Protein AF-A0A7C5M7E8-F1 (afdb_monomer_lite)

Structure (mmCIF, N/CA/C/O backbone):
data_AF-A0A7C5M7E8-F1
#
_entry.id   AF-A0A7C5M7E8-F1
#
loop_
_atom_site.group_PDB
_atom_site.id
_atom_site.type_symbol
_atom_site.label_atom_id
_atom_site.label_alt_id
_atom_site.label_comp_id
_atom_site.label_asym_id
_atom_site.label_entity_id
_atom_site.label_seq_id
_atom_site.pdbx_PDB_ins_code
_atom_site.Cartn_x
_atom_site.Cartn_y
_atom_site.Cartn_z
_atom_site.occupancy
_atom_site.B_iso_or_equiv
_atom_site.auth_seq_id
_atom_site.auth_comp_id
_atom_site.auth_asym_id
_atom_site.auth_atom_id
_atom_site.pdbx_PDB_model_num
ATOM 1 N N . MET A 1 1 ? -2.470 9.110 -25.856 1.00 52.69 1 MET A N 1
ATOM 2 C CA . MET A 1 1 ? -1.099 9.412 -25.388 1.00 52.69 1 MET A CA 1
ATOM 3 C C . MET A 1 1 ? -0.136 8.694 -26.314 1.00 52.69 1 MET A C 1
ATOM 5 O O . MET A 1 1 ? -0.591 7.865 -27.086 1.00 52.69 1 MET A O 1
ATOM 9 N N . SER A 1 2 ? 1.138 9.084 -26.365 1.00 61.03 2 SER A N 1
ATOM 10 C CA . SER A 1 2 ? 2.103 8.388 -27.229 1.00 61.03 2 SER A CA 1
ATOM 11 C C . SER A 1 2 ? 2.436 7.026 -26.620 1.00 61.03 2 SER A C 1
ATOM 13 O O . SER A 1 2 ? 2.658 6.974 -25.412 1.00 61.03 2 SER A O 1
ATOM 15 N N . PHE A 1 3 ? 2.549 5.983 -27.449 1.00 67.38 3 PHE A N 1
ATOM 16 C CA . PHE A 1 3 ? 3.048 4.642 -27.092 1.00 67.38 3 PHE A CA 1
ATOM 17 C C . PHE A 1 3 ? 4.309 4.703 -26.204 1.00 67.38 3 PHE A C 1
ATOM 19 O O . PHE A 1 3 ? 4.476 3.938 -25.263 1.00 67.38 3 PHE A O 1
ATOM 26 N N . ARG A 1 4 ? 5.147 5.725 -26.424 1.00 87.06 4 ARG A N 1
ATOM 27 C CA . ARG A 1 4 ? 6.358 5.988 -25.640 1.00 87.06 4 ARG A CA 1
ATOM 28 C C . ARG A 1 4 ? 6.096 6.324 -24.165 1.00 87.06 4 ARG A C 1
ATOM 30 O O . ARG A 1 4 ? 6.926 6.007 -23.328 1.00 87.06 4 ARG A O 1
ATOM 37 N N . TYR A 1 5 ? 4.999 7.001 -23.823 1.00 90.44 5 TYR A N 1
ATOM 38 C CA . TYR A 1 5 ? 4.690 7.340 -22.424 1.00 90.44 5 TYR A CA 1
ATOM 39 C C . TYR A 1 5 ? 4.237 6.110 -21.632 1.00 90.44 5 TYR A C 1
ATOM 41 O O . TYR A 1 5 ? 4.689 5.915 -20.509 1.00 90.44 5 TYR A O 1
ATOM 49 N N . GLU A 1 6 ? 3.359 5.294 -22.214 1.00 90.50 6 GLU A N 1
ATOM 50 C CA . GLU A 1 6 ? 2.853 4.066 -21.588 1.00 90.50 6 GLU A CA 1
ATOM 51 C C . GLU A 1 6 ? 3.987 3.060 -21.367 1.00 90.50 6 GLU A C 1
ATOM 53 O O . GLU A 1 6 ? 4.104 2.498 -20.280 1.00 90.50 6 GLU A O 1
ATOM 58 N N . GLU A 1 7 ? 4.892 2.933 -22.339 1.00 91.81 7 GLU A N 1
ATOM 59 C CA . GLU A 1 7 ? 6.109 2.132 -22.206 1.00 91.81 7 GLU A CA 1
ATOM 60 C C . GLU A 1 7 ? 7.014 2.631 -21.066 1.00 91.81 7 GLU A C 1
ATOM 62 O O . GLU A 1 7 ? 7.458 1.836 -20.237 1.00 91.81 7 GLU A O 1
ATOM 67 N N . LEU A 1 8 ? 7.272 3.943 -20.982 1.00 94.81 8 LEU A N 1
ATOM 68 C CA . LEU A 1 8 ? 8.068 4.530 -19.895 1.00 94.81 8 LEU A CA 1
ATOM 69 C C . LEU A 1 8 ? 7.414 4.303 -18.527 1.00 94.81 8 LEU A C 1
ATOM 71 O O . LEU A 1 8 ? 8.103 3.972 -17.565 1.00 94.81 8 LEU A O 1
ATOM 75 N N . LEU A 1 9 ? 6.090 4.456 -18.448 1.00 94.00 9 LEU A N 1
ATOM 76 C CA . LEU A 1 9 ? 5.327 4.238 -17.224 1.00 94.00 9 LEU A CA 1
ATOM 77 C C . LEU A 1 9 ? 5.408 2.783 -16.769 1.00 94.00 9 LEU A C 1
ATOM 79 O O . LEU A 1 9 ? 5.761 2.535 -15.620 1.00 94.00 9 LEU A O 1
ATOM 83 N N . GLY A 1 10 ? 5.135 1.833 -17.666 1.00 93.88 10 GLY A N 1
ATOM 84 C CA . GLY A 1 10 ? 5.219 0.409 -17.358 1.00 93.88 10 GLY A CA 1
ATOM 85 C C . GLY A 1 10 ? 6.619 0.009 -16.896 1.00 93.88 10 GLY A C 1
ATOM 86 O O . GLY A 1 10 ? 6.760 -0.626 -15.850 1.00 93.88 10 GLY A O 1
ATOM 87 N N . ASN A 1 11 ? 7.659 0.422 -17.629 1.00 95.81 11 ASN A N 1
ATOM 88 C CA . ASN A 1 11 ? 9.040 0.097 -17.271 1.00 95.81 11 ASN A CA 1
ATOM 89 C C . ASN A 1 11 ? 9.470 0.725 -15.940 1.00 95.81 11 ASN A C 1
ATOM 91 O O . ASN A 1 11 ? 10.140 0.057 -15.164 1.00 95.81 11 ASN A O 1
ATOM 95 N N . ALA A 1 12 ? 9.078 1.966 -15.636 1.00 96.56 12 ALA A N 1
ATOM 96 C CA . ALA A 1 12 ? 9.417 2.575 -14.351 1.00 96.56 12 ALA A CA 1
ATOM 97 C C . ALA A 1 12 ? 8.664 1.914 -13.186 1.00 96.56 12 ALA A C 1
ATOM 99 O O . ALA A 1 12 ? 9.290 1.545 -12.198 1.00 96.56 12 ALA A O 1
ATOM 100 N N . VAL A 1 13 ? 7.343 1.723 -13.308 1.00 95.38 13 VAL A N 1
ATOM 101 C CA . VAL A 1 13 ? 6.500 1.158 -12.239 1.00 95.38 13 VAL A CA 1
ATOM 102 C C . VAL A 1 13 ? 6.916 -0.278 -11.932 1.00 95.38 13 VAL A C 1
ATOM 104 O O . VAL A 1 13 ? 7.338 -0.569 -10.815 1.00 95.38 13 VAL A O 1
ATOM 107 N N . LEU A 1 14 ? 6.837 -1.173 -12.923 1.00 95.69 14 LEU A N 1
ATOM 108 C CA . LEU A 1 14 ? 7.138 -2.589 -12.697 1.00 95.69 14 LEU A CA 1
ATOM 109 C C . LEU A 1 14 ? 8.627 -2.848 -12.550 1.00 95.69 14 LEU A C 1
ATOM 111 O O . LEU A 1 14 ? 9.026 -3.836 -11.935 1.00 95.69 14 LEU A O 1
ATOM 115 N N . GLY A 1 15 ? 9.451 -1.978 -13.128 1.00 97.06 15 GLY A N 1
ATOM 116 C CA . GLY A 1 15 ? 10.882 -2.114 -13.018 1.00 97.06 15 GLY A CA 1
ATOM 117 C C . GLY A 1 15 ? 11.401 -1.751 -11.632 1.00 97.06 15 GLY A C 1
ATOM 118 O O . GLY A 1 15 ? 12.252 -2.468 -11.103 1.00 97.06 15 GLY A O 1
ATOM 119 N N . MET A 1 16 ? 10.848 -0.696 -11.023 1.00 97.56 16 MET A N 1
ATOM 120 C CA . MET A 1 16 ? 11.095 -0.378 -9.619 1.00 97.56 16 MET A CA 1
ATOM 121 C C . MET A 1 16 ? 10.490 -1.435 -8.699 1.00 97.56 16 MET A C 1
ATOM 123 O O . MET A 1 16 ? 11.197 -1.918 -7.826 1.00 97.56 16 MET A O 1
ATOM 127 N N . ASP A 1 17 ? 9.246 -1.861 -8.925 1.00 96.56 17 ASP A N 1
ATOM 128 C CA . ASP A 1 17 ? 8.636 -2.957 -8.159 1.00 96.56 17 ASP A CA 1
ATOM 129 C C . ASP A 1 17 ? 9.521 -4.216 -8.162 1.00 96.56 17 ASP A C 1
ATOM 131 O O . ASP A 1 17 ? 9.926 -4.692 -7.103 1.00 96.56 17 ASP A O 1
ATOM 135 N N . THR A 1 18 ? 9.959 -4.662 -9.344 1.00 97.00 18 THR A N 1
ATOM 136 C CA . THR A 1 18 ? 10.854 -5.821 -9.496 1.00 97.00 18 THR A CA 1
ATOM 137 C C . THR A 1 18 ? 12.207 -5.617 -8.808 1.00 97.00 18 THR A C 1
ATOM 139 O O . THR A 1 18 ? 12.711 -6.547 -8.179 1.00 97.00 18 THR A O 1
ATOM 142 N N . LEU A 1 19 ? 12.799 -4.415 -8.880 1.00 97.75 19 LEU A N 1
ATOM 143 C CA . LEU A 1 19 ? 14.065 -4.116 -8.195 1.00 97.75 19 LEU A CA 1
ATOM 144 C C . LEU A 1 19 ? 13.962 -4.357 -6.684 1.00 97.75 19 LEU A C 1
AT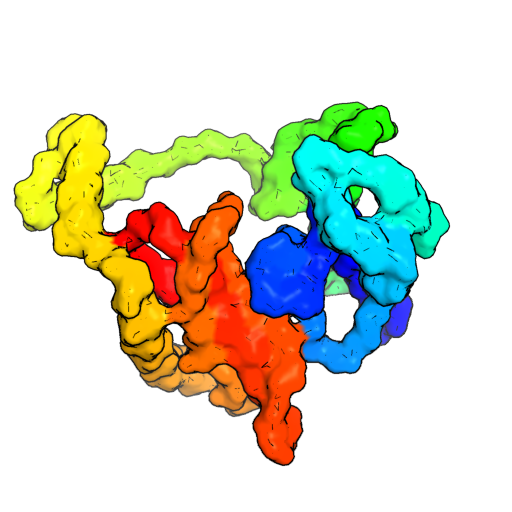OM 146 O O . LEU A 1 19 ? 14.896 -4.868 -6.066 1.00 97.75 19 LEU A O 1
ATOM 150 N N . TRP A 1 20 ? 12.814 -4.019 -6.102 1.00 96.75 20 TRP A N 1
ATOM 151 C CA . TRP A 1 20 ? 12.515 -4.212 -4.687 1.00 96.75 20 TRP A CA 1
ATOM 152 C C . TRP A 1 20 ? 11.987 -5.614 -4.346 1.00 96.75 20 TRP A C 1
ATOM 154 O O . TRP A 1 20 ? 11.688 -5.879 -3.184 1.00 96.75 20 TRP A O 1
ATOM 164 N N . GLY A 1 21 ? 11.941 -6.528 -5.319 1.00 94.25 21 GLY A N 1
ATOM 165 C CA . GLY A 1 21 ? 11.506 -7.915 -5.135 1.00 94.25 21 GLY A CA 1
ATOM 166 C C . GLY A 1 21 ? 10.021 -8.155 -5.403 1.00 94.25 21 GLY A C 1
ATOM 167 O O . GLY A 1 21 ? 9.540 -9.259 -5.161 1.00 94.25 21 GLY A O 1
ATOM 168 N N . GLY A 1 22 ? 9.302 -7.149 -5.901 1.00 93.81 22 GLY A N 1
ATOM 169 C CA . GLY A 1 22 ? 7.891 -7.245 -6.244 1.00 93.81 22 GLY A CA 1
ATOM 170 C C . GLY A 1 22 ? 7.619 -8.124 -7.468 1.00 93.81 22 GLY A C 1
ATOM 171 O O . GLY A 1 22 ? 8.384 -8.172 -8.434 1.00 93.81 22 GLY A O 1
ATOM 172 N N . ASP A 1 23 ? 6.505 -8.841 -7.409 1.00 92.81 23 ASP A N 1
ATOM 173 C CA . ASP A 1 23 ? 5.946 -9.716 -8.425 1.00 92.81 23 ASP A CA 1
ATOM 174 C C . ASP A 1 23 ? 4.456 -9.395 -8.580 1.00 92.81 23 ASP A C 1
ATOM 176 O O . ASP A 1 23 ? 3.590 -9.942 -7.887 1.00 92.81 23 ASP A O 1
ATOM 180 N N . VAL A 1 24 ? 4.146 -8.528 -9.549 1.00 89.12 24 VAL A N 1
ATOM 181 C CA . VAL A 1 24 ? 2.761 -8.126 -9.820 1.00 89.12 24 VAL A CA 1
ATOM 182 C C . VAL A 1 24 ? 1.845 -9.258 -10.306 1.00 89.12 24 VAL A C 1
ATOM 184 O O . VAL A 1 24 ? 0.631 -9.069 -10.452 1.00 89.12 24 VAL A O 1
ATOM 187 N N . MET A 1 25 ? 2.387 -10.442 -10.569 1.00 88.00 25 MET A N 1
ATOM 188 C CA . MET A 1 25 ? 1.624 -11.614 -10.973 1.00 88.00 25 MET A CA 1
ATOM 189 C C . MET A 1 25 ? 1.528 -12.668 -9.866 1.00 88.00 25 MET A C 1
ATOM 191 O O . MET A 1 25 ? 0.840 -13.672 -10.073 1.00 88.00 25 MET A O 1
ATOM 195 N N . ASN A 1 26 ? 2.146 -12.438 -8.703 1.00 88.25 26 ASN A N 1
ATOM 196 C CA . ASN A 1 26 ? 2.065 -13.327 -7.553 1.00 88.25 26 ASN A CA 1
ATOM 197 C C . ASN A 1 26 ? 0.640 -13.318 -6.975 1.00 88.25 26 ASN A C 1
ATOM 199 O O . ASN A 1 26 ? 0.113 -12.253 -6.663 1.00 88.25 26 ASN A O 1
ATOM 203 N N . PRO A 1 27 ? -0.026 -14.471 -6.816 1.00 84.31 27 PRO A N 1
ATOM 204 C CA . PRO A 1 27 ? -1.385 -14.503 -6.278 1.00 84.31 27 PRO A CA 1
ATOM 205 C C . PRO A 1 27 ? -1.492 -14.065 -4.806 1.00 84.31 27 PRO A C 1
ATOM 207 O O . PRO A 1 27 ? -2.608 -13.859 -4.340 1.00 84.31 27 PRO A O 1
ATOM 210 N N . SER A 1 28 ? -0.370 -13.939 -4.092 1.00 85.44 28 SER A N 1
ATOM 211 C CA . SER A 1 28 ? -0.296 -13.565 -2.679 1.00 85.44 28 SER A CA 1
ATOM 212 C C . SER A 1 28 ? 0.367 -12.201 -2.470 1.00 85.44 28 SER A C 1
ATOM 214 O O . SER A 1 28 ? 1.255 -11.789 -3.224 1.00 85.44 28 SER A O 1
ATOM 216 N N . GLY A 1 29 ? 0.004 -11.563 -1.354 1.00 81.19 29 GLY A N 1
ATOM 217 C CA . GLY A 1 29 ? 0.546 -10.291 -0.877 1.00 81.19 29 GLY A CA 1
ATOM 218 C C . GLY A 1 29 ? 2.039 -10.345 -0.583 1.00 81.19 29 GLY A C 1
ATOM 219 O O . GLY A 1 29 ? 2.724 -9.331 -0.600 1.00 81.19 29 GLY A O 1
ATOM 220 N N . THR A 1 30 ? 2.575 -11.548 -0.375 1.00 83.25 30 THR A N 1
ATOM 221 C CA . THR A 1 30 ? 4.013 -11.792 -0.186 1.00 83.25 30 THR A CA 1
ATOM 222 C C . THR A 1 30 ? 4.884 -11.341 -1.357 1.00 83.25 30 THR A C 1
ATOM 224 O O . THR A 1 30 ? 6.063 -11.072 -1.145 1.00 83.25 30 THR A O 1
ATOM 227 N N . GLY A 1 31 ? 4.321 -11.254 -2.565 1.00 82.25 31 GLY A N 1
ATOM 228 C CA . GLY A 1 31 ? 5.000 -10.720 -3.742 1.00 82.25 31 GLY A CA 1
ATOM 229 C C . GLY A 1 31 ? 4.665 -9.262 -4.048 1.00 82.25 31 GLY A C 1
ATOM 230 O O . GLY A 1 31 ? 5.138 -8.755 -5.053 1.00 82.25 31 GLY A O 1
ATOM 231 N N . ARG A 1 32 ? 3.838 -8.574 -3.254 1.00 80.94 32 ARG A N 1
ATOM 232 C CA . ARG A 1 32 ? 3.418 -7.190 -3.531 1.00 80.94 32 ARG A CA 1
ATOM 233 C C . ARG A 1 32 ? 4.312 -6.221 -2.770 1.00 80.94 32 ARG A C 1
ATOM 235 O O . ARG A 1 32 ? 4.477 -6.369 -1.561 1.00 80.94 32 ARG A O 1
ATOM 242 N N . PHE A 1 33 ? 4.899 -5.247 -3.470 1.00 81.25 33 PHE A N 1
ATOM 243 C CA . PHE A 1 33 ? 5.818 -4.295 -2.841 1.00 81.25 33 PHE A CA 1
ATOM 244 C C . PHE A 1 33 ? 5.512 -2.836 -3.195 1.00 81.25 33 PHE A C 1
ATOM 246 O O . PHE A 1 33 ? 5.181 -2.052 -2.311 1.00 81.25 33 PHE A O 1
ATOM 253 N N . ILE A 1 34 ? 5.603 -2.463 -4.474 1.00 87.38 34 ILE A N 1
ATOM 254 C CA . ILE A 1 34 ? 5.321 -1.107 -4.977 1.00 87.38 34 ILE A CA 1
ATOM 255 C C . ILE A 1 34 ? 4.071 -1.093 -5.855 1.00 87.38 34 ILE A C 1
ATOM 257 O O . ILE A 1 34 ? 3.294 -0.141 -5.797 1.00 87.38 34 ILE A O 1
ATOM 261 N N . ALA A 1 35 ? 3.889 -2.110 -6.696 1.00 87.94 35 ALA A N 1
ATOM 262 C CA . ALA A 1 35 ? 2.755 -2.206 -7.603 1.00 87.94 35 ALA A CA 1
ATOM 263 C C . ALA A 1 35 ? 1.803 -3.327 -7.173 1.00 87.94 35 ALA A C 1
ATOM 265 O O . ALA A 1 35 ? 2.175 -4.497 -7.092 1.00 87.94 35 ALA A O 1
ATOM 266 N N . ASP A 1 36 ? 0.536 -2.973 -6.960 1.00 78.50 36 ASP A N 1
ATOM 267 C CA . ASP A 1 36 ? -0.456 -3.936 -6.479 1.00 78.50 36 ASP A CA 1
ATOM 268 C C . ASP A 1 36 ? -0.954 -4.877 -7.573 1.00 78.50 36 ASP A C 1
ATOM 270 O O . ASP A 1 36 ? -1.358 -5.991 -7.261 1.00 78.50 36 ASP A O 1
ATOM 274 N N . CYS A 1 37 ? -0.954 -4.470 -8.851 1.00 76.50 37 CYS A N 1
ATOM 275 C CA . CYS A 1 37 ? -1.529 -5.259 -9.947 1.00 76.50 37 CYS A CA 1
ATOM 276 C C . CYS A 1 37 ? -1.166 -4.744 -11.356 1.00 76.50 37 CYS A C 1
ATOM 278 O O . CYS A 1 37 ? -0.762 -3.595 -11.536 1.00 76.50 37 CYS A O 1
ATOM 280 N N . TRP A 1 38 ? -1.364 -5.598 -12.371 1.00 84.25 38 TRP A N 1
ATOM 281 C CA . TRP A 1 38 ? -1.300 -5.248 -13.798 1.00 84.25 38 TRP A CA 1
ATOM 282 C C . TRP A 1 38 ? -2.478 -5.888 -14.553 1.00 84.25 38 TRP A C 1
ATOM 284 O O . TRP A 1 38 ? -2.424 -7.058 -14.928 1.00 84.25 38 TRP A O 1
ATOM 294 N N . PHE A 1 39 ? -3.565 -5.131 -14.738 1.00 72.12 39 PHE A N 1
ATOM 295 C CA . PHE A 1 39 ? -4.857 -5.634 -15.243 1.00 72.12 39 PHE A CA 1
ATOM 296 C C . PHE A 1 39 ? -5.349 -4.935 -16.522 1.00 72.12 39 PHE A C 1
ATOM 298 O O . PHE A 1 39 ? -6.495 -5.122 -16.922 1.00 72.12 39 PHE A O 1
ATOM 305 N N . SER A 1 40 ? -4.517 -4.108 -17.160 1.00 70.44 40 SER A N 1
ATOM 306 C CA . SER A 1 40 ? -4.906 -3.265 -18.301 1.00 70.44 40 SER A CA 1
ATOM 307 C C . SER A 1 40 ? -5.067 -4.016 -19.630 1.00 70.44 40 SER A C 1
ATOM 309 O O . SER A 1 40 ? -5.267 -3.369 -20.650 1.00 70.44 40 SER A O 1
ATOM 311 N N . ASP A 1 41 ? -4.928 -5.348 -19.641 1.00 75.06 41 ASP A N 1
ATOM 312 C CA . ASP A 1 41 ? -4.781 -6.201 -20.836 1.00 75.06 41 ASP A CA 1
ATOM 313 C C . ASP A 1 41 ? -3.593 -5.820 -21.755 1.00 75.06 41 ASP A C 1
ATOM 315 O O . ASP A 1 41 ? -3.309 -6.510 -22.736 1.00 75.06 41 ASP A O 1
ATOM 319 N N . GLU A 1 42 ? -2.837 -4.778 -21.398 1.00 83.25 42 GLU A N 1
ATOM 320 C CA . GLU A 1 42 ? -1.598 -4.389 -22.060 1.00 83.25 42 GLU A CA 1
ATOM 321 C C . GLU A 1 42 ? -0.486 -5.408 -21.782 1.00 83.25 42 GLU A C 1
ATOM 323 O O . GLU A 1 42 ? -0.405 -5.959 -20.672 1.00 83.25 42 GLU A O 1
ATOM 328 N N . PRO A 1 43 ? 0.428 -5.633 -22.743 1.00 88.94 43 PRO A N 1
ATOM 329 C CA . PRO A 1 43 ? 1.598 -6.463 -22.516 1.00 88.94 43 PRO A CA 1
ATOM 330 C C . PRO A 1 43 ? 2.405 -5.972 -21.313 1.00 88.94 43 PRO A C 1
ATOM 332 O O . PRO A 1 43 ? 2.634 -4.773 -21.141 1.00 88.94 43 PRO A O 1
ATOM 335 N N . LEU A 1 44 ? 2.884 -6.915 -20.502 1.00 92.12 44 LEU A N 1
ATOM 336 C CA . LEU A 1 44 ? 3.841 -6.596 -19.450 1.00 92.12 44 LEU A CA 1
ATOM 337 C C . LEU A 1 44 ? 5.115 -5.984 -20.074 1.00 92.12 44 LEU A C 1
ATOM 339 O O . LEU A 1 44 ? 5.602 -6.494 -21.088 1.00 92.12 44 LEU A O 1
ATOM 343 N N . PRO A 1 45 ? 5.674 -4.918 -19.479 1.00 94.06 45 PRO A N 1
ATOM 344 C CA . PRO A 1 45 ? 6.861 -4.239 -19.978 1.00 94.06 45 PRO A CA 1
ATOM 345 C C . PRO A 1 45 ? 8.118 -5.125 -19.899 1.00 94.06 45 PRO A C 1
ATOM 347 O O . PRO A 1 45 ? 8.211 -5.998 -19.026 1.00 94.06 45 PRO A O 1
ATOM 350 N N . PRO A 1 46 ? 9.142 -4.849 -20.732 1.00 93.50 46 PRO A N 1
ATOM 351 C CA . PRO A 1 46 ? 10.429 -5.545 -20.692 1.00 93.50 46 PRO A CA 1
ATOM 352 C C . PRO A 1 46 ? 11.077 -5.585 -19.305 1.00 93.50 46 PRO A C 1
ATOM 354 O O . PRO A 1 46 ? 11.624 -6.623 -18.929 1.00 93.50 46 PRO A O 1
ATOM 357 N N . ALA A 1 47 ? 10.949 -4.507 -18.520 1.00 96.31 47 ALA A N 1
ATOM 358 C CA . ALA A 1 47 ? 11.429 -4.447 -17.138 1.00 96.31 47 ALA A CA 1
ATOM 359 C C . ALA A 1 47 ? 10.886 -5.576 -16.244 1.00 96.31 47 ALA A C 1
ATOM 361 O O . ALA A 1 47 ? 11.522 -5.957 -15.270 1.00 96.31 47 ALA A O 1
ATOM 362 N N . TYR A 1 48 ? 9.734 -6.152 -16.588 1.00 96.00 48 TYR A N 1
ATOM 363 C CA . TYR A 1 48 ? 9.142 -7.267 -15.863 1.00 96.00 48 TYR A CA 1
ATOM 364 C C . TYR A 1 48 ? 9.398 -8.624 -16.538 1.00 96.00 48 TYR A C 1
ATOM 366 O O . TYR A 1 48 ? 9.650 -9.627 -15.861 1.00 96.00 48 TYR A O 1
ATOM 374 N N . THR A 1 49 ? 9.321 -8.690 -17.870 1.00 96.06 49 THR A N 1
ATOM 375 C CA . THR A 1 49 ? 9.368 -9.960 -18.616 1.00 96.06 49 THR A CA 1
ATOM 376 C C . THR A 1 49 ? 10.781 -10.467 -18.895 1.00 96.06 49 THR A C 1
ATOM 378 O O . THR A 1 49 ? 10.941 -11.626 -19.276 1.00 96.06 49 THR A O 1
ATOM 381 N N . HIS A 1 50 ? 11.811 -9.627 -18.750 1.00 96.94 50 HIS A N 1
ATOM 382 C CA . HIS A 1 50 ? 13.194 -10.021 -19.017 1.00 96.94 50 HIS A CA 1
ATOM 383 C C . HIS A 1 50 ? 13.654 -11.174 -18.091 1.00 96.94 50 HIS A C 1
ATOM 385 O O . HIS A 1 50 ? 13.315 -11.171 -16.906 1.00 96.94 50 HIS A O 1
ATOM 391 N N . PRO A 1 51 ? 14.476 -12.140 -18.556 1.00 96.69 51 PRO A N 1
ATOM 392 C CA . PRO A 1 51 ? 14.944 -13.246 -17.711 1.00 96.69 51 PRO A CA 1
ATOM 393 C C . PRO A 1 51 ? 15.664 -12.808 -16.425 1.00 96.69 51 PRO A C 1
ATOM 395 O O . PRO A 1 51 ? 15.488 -13.426 -15.378 1.00 96.69 51 PRO A O 1
ATOM 398 N N . ALA A 1 52 ? 16.431 -11.712 -16.476 1.00 97.50 52 ALA A N 1
ATOM 399 C CA . ALA A 1 52 ? 17.071 -11.149 -15.282 1.00 97.50 52 ALA A CA 1
ATOM 400 C C . ALA A 1 52 ? 16.048 -10.619 -14.259 1.00 97.50 52 ALA A C 1
ATOM 402 O O . ALA A 1 52 ? 16.265 -10.751 -13.060 1.00 97.50 52 ALA A O 1
ATOM 403 N N . ALA A 1 53 ? 14.914 -10.085 -14.726 1.00 97.19 53 ALA A N 1
ATOM 404 C CA . ALA A 1 53 ? 13.822 -9.622 -13.874 1.00 97.19 53 ALA A CA 1
ATOM 405 C C . ALA A 1 53 ? 13.162 -10.800 -13.142 1.00 97.19 53 ALA A C 1
ATOM 407 O O . ALA A 1 53 ? 12.954 -10.744 -11.935 1.00 97.19 53 ALA A O 1
ATOM 408 N N . ALA A 1 54 ? 12.904 -11.903 -13.857 1.00 95.12 54 ALA A N 1
ATOM 409 C CA . ALA A 1 54 ? 12.377 -13.130 -13.258 1.00 95.12 54 ALA A CA 1
ATOM 410 C C . ALA A 1 54 ? 13.298 -13.665 -12.154 1.00 95.12 54 ALA A C 1
ATOM 412 O O . ALA A 1 54 ? 12.835 -13.928 -11.047 1.00 95.12 54 ALA A O 1
ATOM 413 N N . ARG A 1 55 ? 14.608 -13.733 -12.425 1.00 95.75 55 ARG A N 1
ATOM 414 C CA . ARG A 1 55 ? 15.596 -14.137 -11.421 1.00 95.75 55 ARG A CA 1
ATOM 415 C C . ARG A 1 55 ? 15.606 -13.201 -10.211 1.00 95.75 55 ARG A C 1
ATOM 417 O O . ARG A 1 55 ? 15.691 -13.679 -9.087 1.00 95.75 55 ARG A O 1
ATOM 424 N N . LEU A 1 56 ? 15.522 -11.891 -10.429 1.00 96.75 56 LEU A N 1
ATOM 425 C CA . LEU A 1 56 ? 15.558 -10.917 -9.341 1.00 96.75 56 LEU A CA 1
ATOM 426 C C . LEU A 1 56 ? 14.351 -11.033 -8.396 1.00 96.75 56 LEU A C 1
ATOM 428 O O . LEU A 1 56 ? 14.504 -10.899 -7.180 1.00 96.75 56 LEU A O 1
ATOM 432 N N . ARG A 1 57 ? 13.163 -11.331 -8.939 1.00 95.00 57 ARG A N 1
ATOM 433 C CA . ARG A 1 57 ? 11.957 -11.585 -8.133 1.00 95.00 57 ARG A CA 1
ATOM 434 C C . ARG A 1 57 ? 12.110 -12.815 -7.245 1.00 95.00 57 ARG A C 1
ATOM 436 O O . ARG A 1 57 ? 11.762 -12.764 -6.072 1.00 95.00 57 ARG A O 1
ATOM 443 N N . GLU A 1 58 ? 12.706 -13.892 -7.759 1.00 93.81 58 GLU A N 1
ATOM 444 C CA . GLU A 1 58 ? 12.982 -15.101 -6.963 1.00 93.81 58 GLU A CA 1
ATOM 445 C C . GLU A 1 58 ? 13.924 -14.836 -5.783 1.00 93.81 58 GLU A C 1
ATOM 447 O O . GLU A 1 58 ? 13.859 -15.532 -4.770 1.00 93.81 58 GLU A O 1
ATOM 452 N N . THR A 1 59 ? 14.819 -13.853 -5.911 1.00 94.62 59 THR A N 1
ATOM 453 C CA . THR A 1 59 ? 15.796 -13.516 -4.870 1.00 94.62 59 THR A CA 1
ATOM 454 C C . THR A 1 59 ? 15.301 -12.438 -3.907 1.00 94.62 59 THR A C 1
ATOM 456 O O . THR A 1 59 ? 16.032 -12.104 -2.982 1.00 94.62 59 THR A O 1
ATOM 459 N N . GLY A 1 60 ? 14.099 -11.884 -4.110 1.00 93.06 60 GLY A N 1
ATOM 460 C CA . GLY A 1 60 ? 13.524 -10.828 -3.267 1.00 93.06 60 GLY A CA 1
ATOM 461 C C . GLY A 1 60 ? 14.132 -9.435 -3.477 1.00 93.06 60 GLY A C 1
ATOM 462 O O . GLY A 1 60 ? 13.964 -8.560 -2.634 1.00 93.06 60 GLY A O 1
ATOM 463 N N . GLY A 1 61 ? 14.843 -9.205 -4.585 1.00 95.94 61 GLY A N 1
ATOM 464 C CA . GLY A 1 61 ? 15.389 -7.886 -4.912 1.00 95.94 61 GLY A CA 1
ATOM 465 C C . GLY A 1 61 ? 16.301 -7.275 -3.839 1.00 95.94 61 GLY A C 1
ATOM 466 O O . GLY A 1 61 ? 16.998 -7.973 -3.100 1.00 95.94 61 GLY A O 1
ATOM 467 N N . VAL A 1 62 ? 16.295 -5.942 -3.753 1.00 96.44 62 VAL A N 1
ATOM 468 C CA . VAL A 1 62 ? 17.040 -5.194 -2.723 1.00 96.44 62 VAL A CA 1
ATOM 469 C C . VAL A 1 62 ? 16.422 -5.293 -1.323 1.00 96.44 62 VAL A C 1
ATOM 471 O O . VAL A 1 62 ? 17.083 -4.922 -0.358 1.00 96.44 62 VAL A O 1
ATOM 474 N N . SER A 1 63 ? 15.181 -5.779 -1.193 1.00 92.38 63 SER A N 1
ATOM 475 C CA . SER A 1 63 ? 14.488 -5.907 0.099 1.00 92.38 63 SER A CA 1
ATOM 476 C C . SER A 1 63 ? 14.798 -7.218 0.831 1.00 92.38 63 SER A C 1
ATOM 478 O O . SER A 1 63 ? 14.474 -7.359 2.011 1.00 92.38 63 SER A O 1
ATOM 480 N N . ALA A 1 64 ? 15.452 -8.171 0.161 1.00 92.88 64 ALA A N 1
ATOM 481 C CA . ALA A 1 64 ? 15.883 -9.420 0.769 1.00 92.88 64 ALA A CA 1
ATOM 482 C C . ALA A 1 64 ? 16.844 -9.182 1.947 1.00 92.88 64 ALA A C 1
ATOM 484 O O . ALA A 1 64 ? 17.702 -8.304 1.894 1.00 92.88 64 ALA A O 1
ATOM 485 N N . GLU A 1 65 ? 16.774 -10.034 2.980 1.00 90.19 65 GLU A N 1
ATOM 486 C CA . GLU A 1 65 ? 17.674 -9.968 4.150 1.00 90.19 65 GLU A CA 1
ATOM 487 C C . GLU A 1 65 ? 19.159 -9.966 3.737 1.00 90.19 65 GLU A C 1
ATOM 489 O O . GLU A 1 65 ? 20.002 -9.324 4.366 1.00 90.19 65 GLU A O 1
ATOM 494 N N . LYS A 1 66 ? 19.478 -10.680 2.650 1.00 93.31 66 LYS A N 1
ATOM 495 C CA . LYS A 1 66 ? 20.792 -10.695 2.000 1.00 93.31 66 LYS A CA 1
ATOM 496 C C . LYS A 1 66 ? 20.601 -10.523 0.490 1.00 93.31 66 LYS A C 1
ATOM 498 O O . LYS A 1 66 ? 20.402 -11.531 -0.189 1.00 93.31 66 LYS A O 1
ATOM 503 N N . PRO A 1 67 ? 20.656 -9.286 -0.038 1.00 96.06 67 PRO A N 1
ATOM 504 C CA . PRO A 1 67 ? 20.434 -9.032 -1.459 1.00 96.06 67 PRO A CA 1
ATOM 505 C C . PRO A 1 67 ? 21.428 -9.791 -2.352 1.00 96.06 67 PRO A C 1
ATOM 507 O O . PRO A 1 67 ? 22.645 -9.709 -2.152 1.00 96.06 67 PRO A O 1
ATOM 510 N N . ASP A 1 68 ? 20.914 -10.517 -3.349 1.00 97.62 68 ASP A N 1
ATOM 511 C CA . ASP A 1 68 ? 21.719 -11.208 -4.365 1.00 97.62 68 ASP A CA 1
ATOM 512 C C . ASP A 1 68 ? 22.296 -10.173 -5.345 1.00 97.62 68 ASP A C 1
ATOM 514 O O . ASP A 1 68 ? 21.651 -9.762 -6.312 1.00 97.62 68 ASP A O 1
ATOM 518 N N . ARG A 1 69 ? 23.522 -9.714 -5.061 1.00 96.75 69 ARG A N 1
ATOM 519 C CA . ARG A 1 69 ? 24.194 -8.661 -5.841 1.00 96.75 69 ARG A CA 1
ATOM 520 C C . ARG A 1 69 ? 24.356 -9.028 -7.315 1.00 96.75 69 ARG A C 1
ATOM 522 O O . ARG A 1 69 ? 24.187 -8.159 -8.159 1.00 96.75 69 ARG A O 1
ATOM 529 N N . GLU A 1 70 ? 24.620 -10.294 -7.628 1.00 97.62 70 GLU A N 1
ATOM 530 C CA . GLU A 1 70 ? 24.804 -10.748 -9.011 1.00 97.62 70 GLU A CA 1
ATOM 531 C C . GLU A 1 70 ? 23.482 -10.695 -9.790 1.00 97.62 70 GLU A C 1
ATOM 533 O O . GLU A 1 70 ? 23.451 -10.258 -10.942 1.00 97.62 70 GLU A O 1
ATOM 538 N N . ALA A 1 71 ? 22.373 -11.113 -9.170 1.00 97.94 71 ALA A N 1
ATOM 539 C CA . ALA A 1 71 ? 21.047 -11.001 -9.777 1.00 97.94 71 ALA A CA 1
ATOM 540 C C . ALA A 1 71 ? 20.641 -9.535 -9.999 1.00 97.94 71 ALA A C 1
ATOM 542 O O . ALA A 1 71 ? 20.105 -9.199 -11.057 1.00 97.94 71 ALA A O 1
ATOM 543 N N . ILE A 1 72 ? 20.935 -8.667 -9.026 1.00 98.12 72 ILE A N 1
ATOM 544 C CA . ILE A 1 72 ? 20.654 -7.229 -9.097 1.00 98.12 72 ILE A CA 1
ATOM 545 C C . ILE A 1 72 ? 21.460 -6.578 -10.222 1.00 98.12 72 ILE A C 1
ATOM 547 O O . ILE A 1 72 ? 20.875 -5.929 -11.081 1.00 98.12 72 ILE A O 1
ATOM 551 N N . GLU A 1 73 ? 22.776 -6.789 -10.271 1.00 97.69 73 GLU A N 1
ATOM 552 C CA . GLU A 1 73 ? 23.647 -6.230 -11.314 1.00 97.69 73 GLU A CA 1
ATOM 553 C C . GLU A 1 73 ? 23.194 -6.662 -12.713 1.00 97.69 73 GLU A C 1
ATOM 555 O O . GLU A 1 73 ? 22.990 -5.818 -13.581 1.00 97.69 73 GLU A O 1
ATOM 560 N N . ARG A 1 74 ? 22.898 -7.954 -12.913 1.00 97.81 74 ARG A N 1
ATOM 561 C CA . ARG A 1 74 ? 22.367 -8.459 -14.192 1.00 97.81 74 ARG A CA 1
ATOM 562 C C . ARG A 1 74 ? 21.058 -7.804 -14.611 1.00 97.81 74 ARG A C 1
ATOM 564 O O . ARG A 1 74 ? 20.797 -7.658 -15.803 1.00 97.81 74 ARG A O 1
ATOM 571 N N . TYR A 1 75 ? 20.197 -7.491 -13.651 1.00 98.38 75 TYR A N 1
ATOM 572 C CA . TYR A 1 75 ? 18.942 -6.815 -13.931 1.00 98.38 75 TYR A CA 1
ATOM 573 C C . TYR A 1 75 ? 19.169 -5.348 -14.306 1.00 98.38 75 TYR A C 1
ATOM 575 O O . TYR A 1 75 ? 18.612 -4.889 -15.302 1.00 98.38 75 TYR A O 1
ATOM 583 N N . LEU A 1 76 ? 20.034 -4.646 -13.570 1.00 97.50 76 LEU A N 1
ATOM 584 C CA . LEU A 1 76 ? 20.385 -3.250 -13.839 1.00 97.50 76 LEU A CA 1
ATOM 585 C C . LEU A 1 76 ? 21.151 -3.069 -15.160 1.00 97.50 76 LEU A C 1
ATOM 587 O O . LEU A 1 76 ? 20.979 -2.048 -15.819 1.00 97.50 76 LEU A O 1
ATOM 591 N N . ASP A 1 77 ? 21.922 -4.070 -15.591 1.00 97.44 77 ASP A N 1
ATOM 592 C CA . ASP A 1 77 ? 22.560 -4.095 -16.915 1.00 97.44 77 ASP A CA 1
ATOM 593 C C . ASP A 1 77 ? 21.546 -4.289 -18.056 1.00 97.44 77 ASP A C 1
ATOM 595 O O . ASP A 1 77 ? 21.775 -3.859 -19.188 1.00 97.44 77 ASP A O 1
ATOM 599 N N . ALA A 1 78 ? 20.428 -4.965 -17.780 1.00 96.94 78 ALA A N 1
ATOM 600 C CA . ALA A 1 78 ? 19.420 -5.308 -18.779 1.00 96.94 78 ALA A CA 1
ATOM 601 C C . ALA A 1 78 ? 18.288 -4.275 -18.899 1.00 96.94 78 ALA A C 1
ATOM 603 O O . ALA A 1 78 ? 17.631 -4.211 -19.940 1.00 96.94 78 ALA A O 1
ATOM 604 N N . VAL A 1 79 ? 18.022 -3.501 -17.842 1.00 96.62 79 VAL A N 1
ATOM 605 C CA . VAL A 1 79 ? 16.852 -2.621 -17.739 1.00 96.62 79 VAL A CA 1
ATOM 606 C C . VAL A 1 79 ? 17.270 -1.217 -17.306 1.00 96.62 79 VAL A C 1
ATOM 608 O O . VAL A 1 79 ? 17.695 -0.995 -16.175 1.00 96.62 79 VAL A O 1
ATOM 611 N N . ASP A 1 80 ? 17.072 -0.240 -18.194 1.00 96.88 80 ASP A N 1
ATOM 612 C CA . ASP A 1 80 ? 17.379 1.172 -17.933 1.00 96.88 80 ASP A CA 1
ATOM 613 C C . ASP A 1 80 ? 16.279 1.858 -17.101 1.00 96.88 80 ASP A C 1
ATOM 615 O O . ASP A 1 80 ? 15.444 2.616 -17.608 1.00 96.88 80 ASP A O 1
ATOM 619 N N . LEU A 1 81 ? 16.266 1.577 -15.794 1.00 96.88 81 LEU A N 1
ATOM 620 C CA . LEU A 1 81 ? 15.351 2.231 -14.852 1.00 96.88 81 LEU A CA 1
ATOM 621 C C . LEU A 1 81 ? 15.581 3.748 -14.753 1.00 96.88 81 LEU A C 1
ATOM 623 O O . LEU A 1 81 ? 14.595 4.487 -14.840 1.00 96.88 81 LEU A O 1
ATOM 627 N N . PRO A 1 82 ? 16.825 4.260 -14.627 1.00 97.44 82 PRO A N 1
ATOM 628 C CA . PRO A 1 82 ? 17.057 5.703 -14.588 1.00 97.44 82 PRO A CA 1
ATOM 629 C C . PRO A 1 82 ? 16.541 6.419 -15.842 1.00 97.44 82 PRO A C 1
ATOM 631 O O . PRO A 1 82 ? 15.927 7.484 -15.733 1.00 97.44 82 PRO A O 1
ATOM 634 N N . GLY A 1 83 ? 16.731 5.829 -17.025 1.00 97.81 83 GLY A N 1
ATOM 635 C CA . GLY A 1 83 ? 16.208 6.356 -18.281 1.00 97.81 83 GLY A CA 1
ATOM 636 C C . GLY A 1 83 ? 14.682 6.362 -18.333 1.00 97.81 83 GLY A C 1
ATOM 637 O O . GLY A 1 83 ? 14.094 7.365 -18.750 1.00 97.81 83 GLY A O 1
ATOM 638 N N . ALA A 1 84 ? 14.023 5.304 -17.847 1.00 97.75 84 ALA A N 1
ATOM 639 C CA . ALA A 1 84 ? 12.564 5.257 -17.751 1.00 97.75 84 ALA A CA 1
ATOM 640 C C . ALA A 1 84 ? 12.010 6.365 -16.831 1.00 97.75 84 ALA A C 1
ATOM 642 O O . ALA A 1 84 ? 11.104 7.109 -17.221 1.00 97.75 84 ALA A O 1
ATOM 643 N N . ILE A 1 85 ? 12.610 6.541 -15.648 1.00 98.25 85 ILE A N 1
ATOM 644 C CA . ILE A 1 85 ? 12.231 7.567 -14.661 1.00 98.25 85 ILE A CA 1
ATOM 645 C C . ILE A 1 85 ? 12.448 8.981 -15.225 1.00 98.25 85 ILE A C 1
ATOM 647 O O . ILE A 1 85 ? 11.544 9.821 -15.193 1.00 98.25 85 ILE A O 1
ATOM 651 N N . ALA A 1 86 ? 13.619 9.250 -15.809 1.00 98.00 86 ALA A N 1
ATOM 652 C CA . ALA A 1 86 ? 13.922 10.540 -16.430 1.00 98.00 86 ALA A CA 1
ATOM 653 C C . ALA A 1 86 ? 13.007 10.837 -17.632 1.00 98.00 86 ALA A C 1
ATOM 655 O O . ALA A 1 86 ? 12.609 11.987 -17.867 1.00 98.00 86 ALA A O 1
ATOM 656 N N . GLY A 1 87 ? 12.638 9.797 -18.384 1.00 96.94 87 GLY A N 1
ATOM 657 C CA . GLY A 1 87 ? 11.665 9.867 -19.465 1.00 96.94 87 GLY A CA 1
ATOM 658 C C . GLY A 1 87 ? 10.280 10.282 -18.970 1.00 96.94 87 GLY A C 1
ATOM 659 O O . GLY A 1 87 ? 9.675 11.173 -19.568 1.00 96.94 87 GLY A O 1
ATOM 660 N N . LEU A 1 88 ? 9.805 9.717 -17.855 1.00 96.50 88 LEU A N 1
ATOM 661 C CA . LEU A 1 88 ? 8.542 10.115 -17.223 1.00 96.50 88 LEU A CA 1
ATOM 662 C C . LEU A 1 88 ? 8.559 11.573 -16.763 1.00 96.50 88 LEU A C 1
ATOM 664 O O . LEU A 1 88 ? 7.643 12.329 -17.094 1.00 96.50 88 LEU A O 1
ATOM 668 N N . ALA A 1 89 ? 9.624 11.998 -16.081 1.00 96.81 89 ALA A N 1
ATOM 669 C CA . ALA A 1 89 ? 9.791 13.391 -15.669 1.00 96.81 89 ALA A CA 1
ATOM 670 C C . ALA A 1 89 ? 9.790 14.351 -16.876 1.00 96.81 89 ALA A 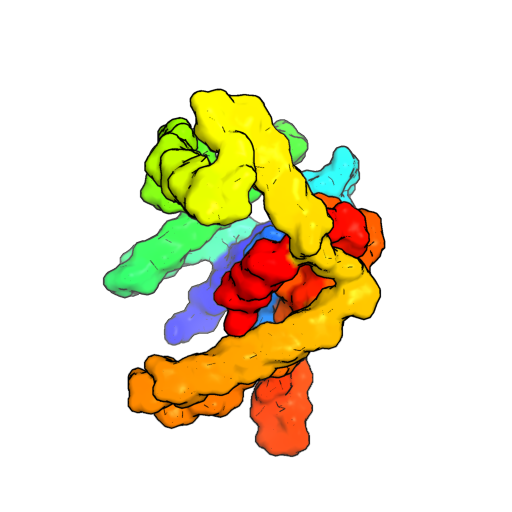C 1
ATOM 672 O O . ALA A 1 89 ? 9.244 15.454 -16.820 1.00 96.81 89 ALA A O 1
ATOM 673 N N . SER A 1 90 ? 10.370 13.929 -18.002 1.00 97.00 90 SER A N 1
ATOM 674 C CA . SER A 1 90 ? 10.371 14.704 -19.247 1.00 97.00 90 SER A CA 1
ATOM 675 C C . SER A 1 90 ? 8.997 14.731 -19.920 1.00 97.00 90 SER A C 1
ATOM 677 O O . SER A 1 90 ? 8.585 15.779 -20.417 1.00 97.00 90 SER A O 1
ATO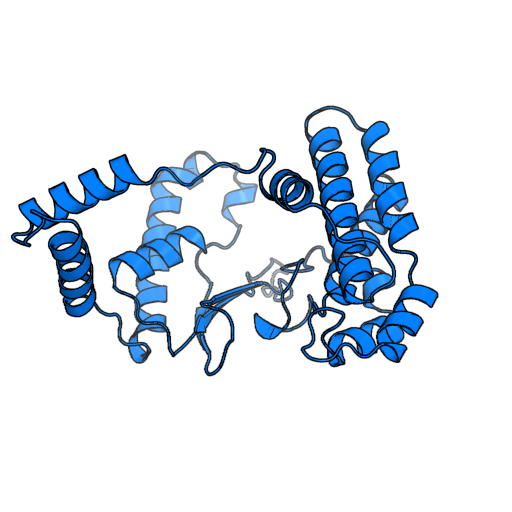M 679 N N . ALA A 1 91 ? 8.265 13.614 -19.908 1.00 95.81 91 ALA A N 1
ATOM 680 C CA . ALA A 1 91 ? 6.903 13.535 -20.425 1.00 95.81 91 ALA A CA 1
ATOM 681 C C . ALA A 1 91 ? 5.941 14.420 -19.618 1.00 95.81 91 ALA A C 1
ATOM 683 O O . ALA A 1 91 ? 5.114 15.110 -20.210 1.00 95.81 91 ALA A O 1
ATOM 684 N N . ALA A 1 92 ? 6.093 14.474 -18.289 1.00 96.06 92 ALA A N 1
ATOM 685 C CA . ALA A 1 92 ? 5.290 15.329 -17.414 1.00 96.06 92 ALA A CA 1
ATOM 686 C C . ALA A 1 92 ? 5.355 16.813 -17.819 1.00 96.06 92 ALA A C 1
ATOM 688 O O . ALA A 1 92 ? 4.329 17.490 -17.831 1.00 96.06 92 ALA A O 1
ATOM 689 N N . LYS A 1 93 ? 6.529 17.303 -18.246 1.00 96.12 93 LYS A N 1
ATOM 690 C CA . LYS A 1 93 ? 6.726 18.690 -18.720 1.00 96.12 93 LYS A CA 1
ATOM 691 C C . LYS A 1 93 ? 5.940 19.027 -19.992 1.00 96.12 93 LYS A C 1
ATOM 693 O O . LYS A 1 93 ? 5.745 20.201 -20.287 1.00 96.12 93 LYS A O 1
ATOM 698 N N . GLN A 1 94 ? 5.524 18.019 -20.758 1.00 95.12 94 GLN A N 1
ATOM 699 C CA . GLN A 1 94 ? 4.721 18.181 -21.976 1.00 95.12 94 GLN A CA 1
ATOM 700 C C . GLN A 1 94 ? 3.213 18.064 -21.706 1.00 95.12 94 GLN A C 1
ATOM 702 O O . GLN A 1 94 ? 2.405 18.269 -22.610 1.00 95.12 94 GLN A O 1
ATOM 707 N N . MET A 1 95 ? 2.825 17.710 -20.479 1.00 95.69 95 MET A N 1
ATOM 708 C CA . MET A 1 95 ? 1.433 17.603 -20.053 1.00 95.69 95 MET A CA 1
ATOM 709 C C . MET A 1 95 ? 0.966 18.903 -19.391 1.00 95.69 95 MET A C 1
ATOM 711 O O . MET A 1 95 ? 1.760 19.772 -19.036 1.00 95.69 95 MET A O 1
ATOM 715 N N . THR A 1 96 ? -0.343 19.027 -19.180 1.00 95.25 96 THR A N 1
ATOM 716 C CA . THR A 1 96 ? -0.948 20.168 -18.485 1.00 95.25 96 THR A CA 1
ATOM 717 C C . THR A 1 96 ? -1.840 19.714 -17.328 1.00 95.25 96 THR A C 1
ATOM 719 O O . THR A 1 96 ? -2.293 18.567 -17.266 1.00 95.25 96 THR A O 1
ATOM 722 N N . GLY A 1 97 ? -2.086 20.626 -16.385 1.00 96.12 97 GLY A N 1
ATOM 723 C CA . GLY A 1 97 ? -3.000 20.414 -15.261 1.00 96.12 97 GLY A CA 1
ATOM 724 C C . GLY A 1 97 ? -2.540 19.352 -14.258 1.00 96.12 97 GLY A C 1
ATOM 725 O O . GLY A 1 97 ? -1.351 19.058 -14.126 1.00 96.12 97 GLY A O 1
ATOM 726 N N . LEU A 1 98 ? -3.508 18.767 -13.548 1.00 95.88 98 LEU A N 1
ATOM 727 C CA . LEU A 1 98 ? -3.267 17.790 -12.478 1.00 95.88 98 LEU A CA 1
ATOM 728 C C . LEU A 1 98 ? -2.521 16.544 -12.960 1.00 95.88 98 LEU A C 1
ATOM 730 O O . LEU A 1 98 ? -1.737 15.971 -12.212 1.00 95.88 98 LEU A O 1
ATOM 734 N N . ARG A 1 99 ? -2.709 16.146 -14.224 1.00 94.69 99 ARG A N 1
ATOM 735 C CA . ARG A 1 99 ? -1.995 14.998 -14.788 1.00 94.69 99 ARG A CA 1
ATOM 736 C C . ARG A 1 99 ? -0.488 15.244 -14.861 1.00 94.69 99 ARG A C 1
ATOM 738 O O . ARG A 1 99 ? 0.277 14.347 -14.529 1.00 94.69 99 ARG A O 1
ATOM 745 N N . ALA A 1 100 ? -0.068 16.447 -15.257 1.00 95.75 100 ALA A N 1
ATOM 746 C CA . ALA A 1 100 ? 1.349 16.809 -15.292 1.00 95.75 100 ALA A CA 1
ATOM 747 C C . ALA A 1 100 ? 1.978 16.733 -13.894 1.00 95.75 100 ALA A C 1
ATOM 749 O O . ALA A 1 100 ? 3.045 16.148 -13.731 1.00 95.75 100 ALA A O 1
ATOM 750 N N . GLN A 1 101 ? 1.281 17.267 -12.886 1.00 95.19 101 GLN A N 1
ATOM 751 C CA . GLN A 1 101 ? 1.726 17.231 -11.490 1.00 95.19 101 GLN A CA 1
ATOM 752 C C . GLN A 1 101 ? 1.817 15.794 -10.968 1.00 95.19 101 GLN A C 1
ATOM 754 O O . GLN A 1 101 ? 2.839 15.414 -10.410 1.00 95.19 101 GLN A O 1
ATOM 759 N N . TYR A 1 102 ? 0.795 14.975 -11.226 1.00 95.44 102 TYR A N 1
ATOM 760 C CA . TYR A 1 102 ? 0.776 13.570 -10.824 1.00 95.44 102 TYR A CA 1
ATOM 761 C C . TYR A 1 102 ? 1.957 12.784 -11.408 1.00 95.44 102 TYR A C 1
ATOM 763 O O . TYR A 1 102 ? 2.685 12.133 -10.668 1.00 95.44 102 TYR A O 1
ATOM 771 N N . VAL A 1 103 ? 2.192 12.881 -12.723 1.00 96.38 103 VAL A N 1
ATOM 772 C CA . VAL A 1 103 ? 3.296 12.157 -13.381 1.00 96.38 103 VAL A CA 1
ATOM 773 C C . VAL A 1 103 ? 4.660 12.679 -12.923 1.00 96.38 103 VAL A C 1
ATOM 775 O O . VAL A 1 103 ? 5.584 11.888 -12.750 1.00 96.38 103 VAL A O 1
ATOM 778 N N . SER A 1 104 ? 4.793 13.990 -12.697 1.00 95.88 104 SER A N 1
ATOM 779 C CA . SER A 1 104 ? 6.026 14.577 -12.160 1.00 95.88 104 SER A CA 1
ATOM 780 C C . SER A 1 104 ? 6.340 14.040 -10.764 1.00 95.88 104 SER A C 1
ATOM 782 O O . SER A 1 104 ? 7.456 13.583 -10.529 1.00 95.88 104 SER A O 1
ATOM 784 N N . ASN A 1 105 ? 5.354 14.043 -9.863 1.00 95.94 105 ASN A N 1
ATOM 785 C CA . ASN A 1 105 ? 5.521 13.545 -8.498 1.00 95.94 105 ASN A CA 1
ATOM 786 C C . ASN A 1 105 ? 5.783 12.036 -8.489 1.00 95.94 105 ASN A C 1
ATOM 788 O O . ASN A 1 105 ? 6.633 11.564 -7.747 1.00 95.94 105 ASN A O 1
ATOM 792 N N . LEU A 1 106 ? 5.119 11.276 -9.364 1.00 95.88 106 LEU A N 1
ATOM 793 C CA . LEU A 1 106 ? 5.367 9.845 -9.513 1.00 95.88 106 LEU A CA 1
ATOM 794 C C . LEU A 1 106 ? 6.822 9.557 -9.927 1.00 95.88 106 LEU A C 1
ATOM 796 O O . LEU A 1 106 ? 7.463 8.676 -9.356 1.00 95.88 106 LEU A O 1
ATOM 800 N N . ALA A 1 107 ? 7.366 10.318 -10.883 1.00 97.12 107 ALA A N 1
ATOM 801 C CA . ALA A 1 107 ? 8.770 10.197 -11.272 1.00 97.12 107 ALA A CA 1
ATOM 802 C C . ALA A 1 107 ? 9.724 10.554 -10.117 1.00 97.12 107 ALA A C 1
ATOM 804 O O . ALA A 1 107 ? 10.748 9.894 -9.945 1.00 97.12 107 ALA A O 1
ATOM 805 N N . GLU A 1 108 ? 9.383 11.551 -9.297 1.00 97.12 108 GLU A N 1
ATOM 806 C CA . GLU A 1 108 ? 10.145 11.893 -8.091 1.00 97.12 108 GLU A CA 1
ATOM 807 C C . GLU A 1 108 ? 10.123 10.760 -7.054 1.00 97.12 108 GLU A C 1
ATOM 809 O O . GLU A 1 108 ? 11.181 10.389 -6.541 1.00 97.12 108 GLU A O 1
ATOM 814 N N . CYS A 1 109 ? 8.965 10.138 -6.811 1.00 97.50 109 CYS A N 1
ATOM 815 C CA . CYS A 1 109 ? 8.856 8.965 -5.943 1.00 97.50 109 CYS A CA 1
ATOM 816 C C . CYS A 1 109 ? 9.737 7.811 -6.438 1.00 97.50 109 CYS A C 1
ATOM 818 O O . CYS A 1 109 ? 10.484 7.227 -5.651 1.00 97.50 109 CYS A O 1
ATOM 820 N N . PHE A 1 110 ? 9.713 7.511 -7.742 1.00 97.88 110 PHE A N 1
ATOM 821 C CA . PHE A 1 110 ? 10.596 6.493 -8.318 1.00 97.88 110 PHE A CA 1
ATOM 822 C C . PHE A 1 110 ? 12.070 6.854 -8.188 1.00 97.88 110 PHE A C 1
ATOM 824 O O . PHE A 1 110 ? 12.875 5.981 -7.875 1.00 97.88 110 PHE A O 1
ATOM 831 N N . GLN A 1 111 ? 12.433 8.127 -8.349 1.00 98.00 111 GLN A N 1
ATOM 832 C CA . GLN A 1 111 ? 13.809 8.567 -8.146 1.00 98.00 111 GLN A CA 1
ATOM 833 C C . GLN A 1 111 ? 14.265 8.370 -6.693 1.00 98.00 111 GLN A C 1
ATOM 835 O O . GLN A 1 111 ? 15.392 7.938 -6.465 1.00 98.00 111 GLN A O 1
ATOM 840 N N . VAL A 1 112 ? 13.407 8.655 -5.710 1.00 97.94 112 VAL A N 1
ATOM 841 C CA . VAL A 1 112 ? 13.710 8.411 -4.290 1.00 97.94 112 VAL A CA 1
ATOM 842 C C . VAL A 1 112 ? 13.864 6.919 -4.008 1.00 97.94 112 VAL A C 1
ATOM 844 O O . VAL A 1 112 ? 14.847 6.523 -3.386 1.00 97.94 112 VAL A O 1
ATOM 847 N N . MET A 1 113 ? 12.952 6.080 -4.506 1.00 97.56 113 MET A N 1
ATOM 848 C CA . MET A 1 113 ? 13.048 4.624 -4.351 1.00 97.56 113 MET A CA 1
ATOM 849 C C . MET A 1 113 ? 14.282 4.040 -5.053 1.00 97.56 113 MET A C 1
ATOM 851 O O . MET A 1 113 ? 14.894 3.108 -4.542 1.00 97.56 113 MET A O 1
ATOM 855 N N . TRP A 1 114 ? 14.683 4.586 -6.201 1.00 98.06 114 TRP A N 1
ATOM 856 C CA . TRP A 1 114 ? 15.937 4.218 -6.857 1.00 98.06 114 TRP A CA 1
ATOM 857 C C . TRP A 1 114 ? 17.143 4.575 -5.988 1.00 98.06 114 TRP A C 1
ATOM 859 O O . TRP A 1 114 ? 18.013 3.739 -5.761 1.00 98.06 114 TRP A O 1
ATOM 869 N N . ASP A 1 115 ? 17.190 5.800 -5.464 1.00 98.06 115 ASP A N 1
ATOM 870 C CA . ASP A 1 115 ? 18.312 6.248 -4.641 1.00 98.06 115 ASP A CA 1
ATOM 871 C C . ASP A 1 115 ? 18.429 5.431 -3.344 1.00 98.06 115 ASP A C 1
ATOM 873 O O . ASP A 1 115 ? 19.540 5.067 -2.969 1.00 98.06 115 ASP A O 1
ATOM 877 N N . LEU A 1 116 ? 17.299 5.061 -2.728 1.00 97.62 116 LEU A N 1
ATOM 878 C CA . LEU A 1 116 ? 17.247 4.151 -1.578 1.00 97.62 116 LEU A CA 1
ATOM 879 C C . LEU A 1 116 ? 17.765 2.748 -1.928 1.00 97.62 116 LEU A C 1
ATOM 881 O O . LEU A 1 116 ? 18.534 2.164 -1.168 1.00 97.62 116 LEU A O 1
ATOM 885 N N . ALA A 1 117 ? 17.398 2.210 -3.094 1.00 97.56 117 ALA A N 1
ATOM 886 C CA . ALA A 1 117 ? 17.935 0.932 -3.556 1.00 97.56 117 ALA A CA 1
ATOM 887 C C . ALA A 1 117 ? 19.463 1.003 -3.737 1.00 97.56 117 ALA A C 1
ATOM 889 O O . ALA A 1 117 ? 20.184 0.089 -3.340 1.00 97.56 117 ALA A O 1
ATOM 890 N N . MET A 1 118 ? 19.978 2.106 -4.286 1.00 97.94 118 MET A N 1
ATOM 891 C CA . MET A 1 118 ? 21.421 2.306 -4.450 1.00 97.94 118 MET A CA 1
ATOM 892 C C . MET A 1 118 ? 22.149 2.504 -3.113 1.00 97.94 118 MET A C 1
ATOM 894 O O . MET A 1 118 ? 23.278 2.034 -2.966 1.00 97.94 118 MET A O 1
ATOM 898 N N . GLU A 1 119 ? 21.520 3.162 -2.138 1.00 97.19 119 GLU A N 1
ATOM 899 C CA . GLU A 1 119 ? 22.014 3.262 -0.759 1.00 97.19 119 GLU A CA 1
ATOM 900 C C . GLU A 1 119 ? 22.160 1.870 -0.126 1.00 97.19 119 GLU A C 1
ATOM 902 O O . GLU A 1 119 ? 23.240 1.542 0.365 1.00 97.19 119 GLU A O 1
ATOM 907 N N . ILE A 1 120 ? 21.131 1.014 -0.214 1.00 95.94 120 ILE A N 1
ATOM 908 C CA . ILE A 1 120 ? 21.164 -0.373 0.299 1.00 95.94 120 ILE A CA 1
ATOM 909 C C . ILE A 1 120 ? 22.332 -1.164 -0.311 1.00 95.94 120 ILE A C 1
ATOM 911 O O . ILE A 1 120 ? 22.997 -1.952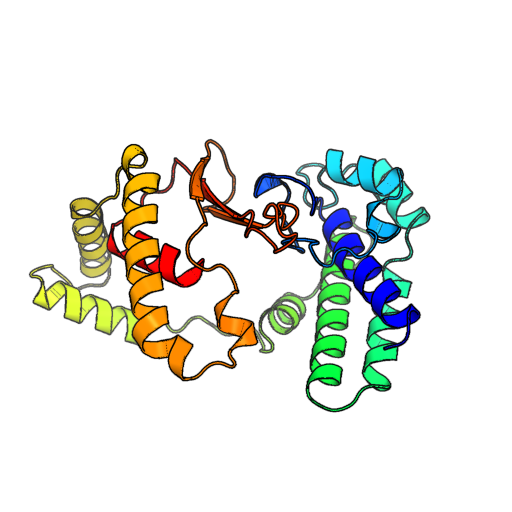 0.366 1.00 95.94 120 ILE A O 1
ATOM 915 N N . LEU A 1 121 ? 22.626 -0.937 -1.592 1.00 95.94 121 LEU A N 1
ATOM 916 C CA . LEU A 1 121 ? 23.737 -1.586 -2.289 1.00 95.94 121 LEU A CA 1
ATOM 917 C C . LEU A 1 121 ? 25.116 -1.011 -1.928 1.00 95.94 121 LEU A C 1
ATOM 919 O O . LEU A 1 121 ? 26.131 -1.619 -2.290 1.00 95.94 121 LEU A O 1
ATOM 923 N N . GLY A 1 122 ? 25.174 0.110 -1.206 1.00 95.69 122 GLY A N 1
ATOM 924 C CA . GLY A 1 122 ? 26.403 0.836 -0.876 1.00 95.69 122 GLY A CA 1
ATOM 925 C C . GLY A 1 122 ? 26.981 1.620 -2.057 1.00 95.69 122 GLY A C 1
ATOM 926 O O . GLY A 1 122 ? 28.184 1.860 -2.104 1.00 95.69 122 GLY A O 1
ATOM 927 N N . GLN A 1 123 ? 26.148 1.969 -3.041 1.00 95.56 123 GLN A N 1
ATOM 928 C CA . GLN A 1 123 ? 26.560 2.659 -4.269 1.00 95.56 123 GLN A CA 1
ATOM 929 C C . GLN A 1 123 ? 26.332 4.176 -4.215 1.00 95.56 123 GLN A C 1
ATOM 931 O O . GLN A 1 123 ? 26.791 4.899 -5.101 1.00 95.56 123 GLN A O 1
ATOM 936 N N . ARG A 1 124 ? 25.611 4.671 -3.203 1.00 94.19 124 ARG A N 1
ATOM 937 C CA . ARG A 1 124 ? 25.328 6.096 -2.990 1.00 94.19 124 ARG A CA 1
ATOM 938 C C . ARG A 1 124 ? 25.340 6.452 -1.509 1.00 94.19 124 ARG A C 1
ATOM 940 O O . ARG A 1 124 ? 25.252 5.579 -0.651 1.00 94.19 124 ARG A O 1
ATOM 947 N N . GLU A 1 125 ? 25.439 7.752 -1.253 1.00 95.81 125 GLU A N 1
ATOM 948 C CA . GLU A 1 125 ? 25.249 8.327 0.077 1.00 95.81 125 GLU A CA 1
ATOM 949 C C . GLU A 1 125 ? 23.826 8.082 0.599 1.00 95.81 125 GLU A C 1
ATOM 951 O O . GLU A 1 125 ? 22.896 7.991 -0.213 1.00 95.81 125 GLU A O 1
ATOM 956 N N . PRO A 1 126 ? 23.643 8.047 1.932 1.00 97.62 126 PRO A N 1
ATOM 957 C CA . PRO A 1 126 ? 22.330 7.899 2.536 1.00 97.62 126 PRO A CA 1
ATOM 958 C C . PRO A 1 126 ? 21.316 8.940 2.057 1.00 97.62 126 PRO A C 1
ATOM 960 O O . PRO A 1 126 ? 21.595 10.145 2.028 1.00 97.62 126 PRO A O 1
ATOM 963 N N . VAL A 1 127 ? 20.114 8.484 1.709 1.00 97.88 127 VAL A N 1
ATOM 964 C CA . VAL A 1 127 ? 19.011 9.343 1.294 1.00 97.88 127 VAL A CA 1
ATOM 965 C C . VAL A 1 127 ? 18.465 10.076 2.523 1.00 97.88 127 VAL A C 1
ATOM 967 O O . VAL A 1 127 ? 18.084 9.443 3.511 1.00 97.88 127 VAL A O 1
ATOM 970 N N . PRO A 1 128 ? 18.371 11.419 2.499 1.00 97.56 128 PRO A N 1
ATOM 971 C CA . PRO A 1 128 ? 17.832 12.163 3.630 1.00 97.56 128 PRO A CA 1
ATOM 972 C C . PRO A 1 128 ? 16.395 11.746 3.960 1.00 97.56 128 PRO A C 1
ATOM 974 O O . PRO A 1 128 ? 15.529 11.751 3.086 1.00 97.56 128 PRO A O 1
ATOM 977 N N . TYR A 1 129 ? 16.118 11.481 5.240 1.00 95.94 129 TYR A N 1
ATOM 978 C CA . TYR A 1 129 ? 14.784 11.097 5.722 1.00 95.94 129 TYR A CA 1
ATOM 979 C C . TYR A 1 129 ? 13.677 12.061 5.264 1.00 95.94 129 TYR A C 1
ATOM 981 O O . TYR A 1 129 ? 12.618 11.630 4.815 1.00 95.94 129 TYR A O 1
ATOM 989 N N . GLU A 1 130 ? 13.940 13.370 5.309 1.00 97.31 130 GLU A N 1
ATOM 990 C CA . GLU A 1 130 ? 13.003 14.401 4.847 1.00 97.31 130 GLU A CA 1
ATOM 991 C C . GLU A 1 130 ? 12.586 14.208 3.384 1.00 97.31 130 GLU A C 1
ATOM 993 O O . GLU A 1 130 ? 11.417 14.394 3.052 1.00 97.31 130 GLU A O 1
ATOM 998 N N . ARG A 1 131 ? 13.505 13.765 2.520 1.00 97.12 131 ARG A N 1
ATOM 999 C CA . ARG A 1 131 ? 13.216 13.505 1.107 1.00 97.12 131 ARG A CA 1
ATOM 1000 C C . ARG A 1 131 ? 12.284 12.305 0.940 1.00 97.12 131 ARG A C 1
ATOM 1002 O O . ARG A 1 131 ? 11.362 12.362 0.131 1.00 97.12 131 ARG A O 1
ATOM 1009 N N . CYS A 1 132 ? 12.481 11.254 1.734 1.00 96.50 132 CYS A N 1
ATOM 1010 C CA . CYS A 1 132 ? 11.591 10.092 1.755 1.00 96.50 132 CYS A CA 1
ATOM 1011 C C . CYS A 1 132 ? 10.179 10.474 2.224 1.00 96.50 132 CYS A C 1
ATOM 1013 O O . CYS A 1 132 ? 9.186 10.056 1.625 1.00 96.50 132 CYS A O 1
ATOM 1015 N N . VAL A 1 133 ? 10.072 11.304 3.267 1.00 95.88 133 VAL A N 1
ATOM 1016 C CA . VAL A 1 133 ? 8.773 11.762 3.786 1.00 95.88 133 VAL A CA 1
ATOM 1017 C C . VAL A 1 133 ? 8.069 12.697 2.804 1.00 95.88 133 VAL A C 1
ATOM 1019 O O . VAL A 1 133 ? 6.871 12.542 2.572 1.00 95.88 133 VAL A O 1
ATOM 1022 N N . MET A 1 134 ? 8.800 13.612 2.165 1.00 95.88 134 MET A N 1
ATOM 1023 C CA . MET A 1 134 ? 8.234 14.504 1.153 1.00 95.88 134 MET A CA 1
ATOM 1024 C C . MET A 1 134 ? 7.680 13.718 -0.039 1.00 95.88 134 MET A C 1
ATOM 1026 O O . MET A 1 134 ? 6.549 13.958 -0.450 1.00 95.88 134 MET A O 1
ATOM 1030 N N . ALA A 1 135 ? 8.429 12.738 -0.553 1.00 94.69 135 ALA A N 1
ATOM 1031 C CA . ALA A 1 135 ? 7.972 11.912 -1.670 1.00 94.69 135 ALA A CA 1
ATOM 1032 C C . ALA A 1 135 ? 6.751 11.047 -1.312 1.00 94.69 135 ALA A C 1
ATOM 1034 O O . ALA A 1 135 ? 5.857 10.870 -2.133 1.00 94.69 135 ALA A O 1
ATOM 1035 N N . SER A 1 136 ? 6.679 10.531 -0.083 1.00 91.88 136 SER A N 1
ATOM 1036 C CA . SER A 1 136 ? 5.569 9.666 0.344 1.00 91.88 136 SER A CA 1
ATOM 1037 C C . SER A 1 136 ? 4.307 10.428 0.760 1.00 91.88 136 SER A C 1
ATOM 1039 O O . SER A 1 136 ? 3.206 9.917 0.576 1.00 91.88 136 SER A O 1
ATOM 1041 N N . THR A 1 137 ? 4.438 11.635 1.319 1.00 93.12 137 THR A N 1
ATOM 1042 C CA . THR A 1 137 ? 3.309 12.366 1.933 1.00 93.12 137 THR A CA 1
ATOM 1043 C C . THR A 1 137 ? 2.984 13.704 1.269 1.00 93.12 137 THR A C 1
ATOM 1045 O O . THR A 1 137 ? 1.931 14.278 1.539 1.00 93.12 137 THR A O 1
ATOM 1048 N N . GLY A 1 138 ? 3.874 14.229 0.422 1.00 92.69 138 GLY A N 1
ATOM 1049 C CA . GLY A 1 138 ? 3.768 15.576 -0.143 1.00 92.69 138 GLY A CA 1
ATOM 1050 C C . GLY A 1 138 ? 4.004 16.705 0.869 1.00 92.69 138 GLY A C 1
ATOM 1051 O O . GLY A 1 138 ? 3.712 17.862 0.563 1.00 92.69 138 GLY A O 1
ATOM 1052 N N . ALA A 1 139 ? 4.498 16.392 2.072 1.00 94.12 139 ALA A N 1
ATOM 1053 C CA . ALA A 1 139 ? 4.755 17.346 3.144 1.00 94.12 139 ALA A CA 1
ATOM 1054 C C . ALA A 1 139 ? 6.081 17.036 3.868 1.00 94.12 139 ALA A C 1
ATOM 1056 O O . ALA A 1 139 ? 6.527 15.887 3.881 1.00 94.12 139 ALA A O 1
ATOM 1057 N N . PRO A 1 140 ? 6.729 18.039 4.493 1.00 95.75 140 PRO A N 1
ATOM 1058 C CA . PRO A 1 140 ? 7.903 17.791 5.320 1.00 95.75 140 PRO A CA 1
ATOM 1059 C C . PRO A 1 140 ? 7.538 16.957 6.561 1.00 95.75 140 PRO A C 1
ATOM 1061 O O . PRO A 1 140 ? 6.391 16.994 7.025 1.00 95.75 140 PRO A O 1
ATOM 1064 N N . PRO A 1 141 ? 8.509 16.230 7.145 1.00 96.25 141 PRO A N 1
ATOM 1065 C CA . PRO A 1 141 ? 8.278 15.455 8.352 1.00 96.25 141 PRO A CA 1
ATOM 1066 C C . PRO A 1 141 ? 7.799 16.351 9.491 1.00 96.25 141 PRO A C 1
ATOM 1068 O O . PRO A 1 141 ? 8.399 17.380 9.798 1.00 96.25 141 PRO A O 1
ATOM 1071 N N . SER A 1 142 ? 6.726 15.923 10.149 1.00 94.44 142 SER A N 1
ATOM 1072 C CA . SER A 1 142 ? 6.192 16.582 11.336 1.00 94.44 142 SER A CA 1
ATOM 1073 C C . SER A 1 142 ? 5.887 15.558 12.432 1.00 94.44 142 SER A C 1
ATOM 1075 O O . SER A 1 142 ? 5.596 14.396 12.130 1.00 94.44 142 SER A O 1
ATOM 1077 N N . PRO A 1 143 ? 5.986 15.943 13.717 1.00 93.12 143 PRO A N 1
ATOM 1078 C CA . PRO A 1 143 ? 5.578 15.077 14.814 1.00 93.12 143 PRO A CA 1
ATOM 1079 C C . PRO A 1 143 ? 4.091 14.722 14.725 1.00 93.12 143 PRO A C 1
ATOM 1081 O O . PRO A 1 143 ? 3.259 15.548 14.352 1.00 93.12 143 PRO A O 1
ATOM 1084 N N . SER A 1 144 ? 3.745 13.508 15.146 1.00 91.31 144 SER A N 1
ATOM 1085 C CA . SER A 1 144 ? 2.345 13.122 15.327 1.00 91.31 144 SER A CA 1
ATOM 1086 C C . SER A 1 144 ? 1.713 13.908 16.485 1.00 91.31 144 SER A C 1
ATOM 1088 O O . SER A 1 144 ? 2.301 13.990 17.563 1.00 91.31 144 SER A O 1
ATOM 1090 N N . ALA A 1 145 ? 0.503 14.441 16.282 1.00 93.25 145 ALA A N 1
ATOM 1091 C CA . ALA A 1 145 ? -0.280 15.171 17.287 1.00 93.25 145 ALA A CA 1
ATOM 1092 C C . ALA A 1 145 ? -1.628 14.460 17.566 1.00 93.25 145 ALA A C 1
ATOM 1094 O O . ALA A 1 145 ? -2.675 14.886 17.073 1.00 93.25 145 ALA A O 1
ATOM 1095 N N . PRO A 1 146 ? -1.633 13.334 18.308 1.00 94.00 146 PRO A N 1
ATOM 1096 C CA . PRO A 1 146 ? -2.812 12.479 18.469 1.00 94.00 146 PRO A CA 1
ATOM 1097 C C . PRO A 1 146 ? -3.782 12.920 19.580 1.00 94.00 146 PRO A C 1
ATOM 1099 O O . PRO A 1 146 ? -4.743 12.200 19.849 1.00 94.00 146 PRO A O 1
ATOM 1102 N N . ASP A 1 147 ? -3.543 14.049 20.250 1.00 94.50 147 ASP A N 1
ATOM 1103 C CA . ASP A 1 147 ? -4.202 14.393 21.520 1.00 94.50 147 ASP A CA 1
ATOM 1104 C C 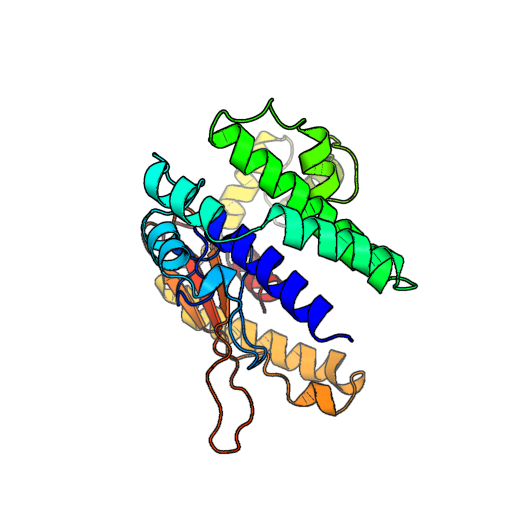. ASP A 1 147 ? -5.728 14.470 21.409 1.00 94.50 147 ASP A C 1
ATOM 1106 O O . ASP A 1 147 ? -6.422 13.793 22.163 1.00 94.50 147 ASP A O 1
ATOM 1110 N N . GLN A 1 148 ? -6.262 15.150 20.388 1.00 96.12 148 GLN A N 1
ATOM 1111 C CA . GLN A 1 148 ? -7.715 15.216 20.164 1.00 96.12 148 GLN A CA 1
ATOM 1112 C C . GLN A 1 148 ? -8.344 13.830 19.947 1.00 96.12 148 GLN A C 1
ATOM 1114 O O . GLN A 1 148 ? -9.435 13.547 20.438 1.00 96.12 148 GLN A O 1
ATOM 1119 N N . LYS A 1 149 ? -7.645 12.928 19.240 1.00 94.69 149 LYS A N 1
ATOM 1120 C CA . LYS A 1 149 ? -8.121 11.550 19.040 1.00 94.69 149 LYS A CA 1
ATOM 1121 C C . LYS A 1 149 ? -8.112 10.776 20.359 1.00 94.69 149 LYS A C 1
ATOM 1123 O O . LYS A 1 149 ? -9.041 10.020 20.625 1.00 94.69 149 LYS A O 1
ATOM 1128 N N . ARG A 1 150 ? -7.090 10.971 21.201 1.00 95.25 150 ARG A N 1
ATOM 1129 C CA . ARG A 1 150 ? -7.006 10.345 22.532 1.00 95.25 150 ARG A CA 1
ATOM 1130 C C . ARG A 1 150 ? -8.113 10.841 23.458 1.00 95.25 150 ARG A C 1
ATOM 1132 O O . ARG A 1 150 ? -8.732 10.020 24.127 1.00 95.25 150 ARG A O 1
ATOM 1139 N N . GLU A 1 151 ? -8.394 12.141 23.456 1.00 96.00 151 GLU A N 1
ATOM 1140 C CA . GLU A 1 151 ? -9.498 12.743 24.214 1.00 96.00 151 GLU A CA 1
ATOM 1141 C C . GLU A 1 151 ? -10.848 12.159 23.790 1.00 96.00 151 GLU A C 1
ATOM 1143 O O . GLU A 1 151 ? -11.635 11.738 24.638 1.00 96.00 151 GLU A O 1
ATOM 1148 N N . GLN A 1 152 ? -11.083 12.035 22.482 1.00 96.62 152 GLN A N 1
ATOM 1149 C CA . GLN A 1 152 ? -12.309 11.439 21.956 1.00 96.62 152 GLN A CA 1
ATOM 1150 C C . GLN A 1 152 ? -12.457 9.964 22.359 1.00 96.62 152 GLN A C 1
ATOM 1152 O O . GLN A 1 152 ? -13.532 9.540 22.785 1.00 96.62 152 GLN A O 1
ATOM 1157 N N . VAL A 1 153 ? -11.385 9.170 22.259 1.00 95.69 153 VAL A N 1
ATOM 1158 C CA . VAL A 1 153 ? -11.402 7.764 22.698 1.00 95.69 153 VAL A CA 1
ATOM 1159 C C . VAL A 1 153 ? -11.665 7.670 24.204 1.00 95.69 153 VAL A C 1
ATOM 1161 O O . VAL A 1 153 ? -12.480 6.849 24.626 1.00 95.69 153 VAL A O 1
ATOM 1164 N N . ALA A 1 154 ? -11.046 8.535 25.012 1.00 96.81 154 ALA A N 1
ATOM 1165 C CA . ALA A 1 154 ? -11.275 8.587 26.452 1.00 96.81 154 ALA A CA 1
ATOM 1166 C C . ALA A 1 154 ? -12.732 8.934 26.795 1.00 96.81 154 ALA A C 1
ATOM 1168 O O . ALA A 1 154 ? -13.334 8.289 27.654 1.00 96.81 154 ALA A O 1
ATOM 1169 N N . GLU A 1 155 ? -13.332 9.903 26.101 1.00 97.31 155 GLU A N 1
ATOM 1170 C CA . GLU A 1 155 ? -14.738 10.266 26.286 1.00 97.31 155 GLU A CA 1
ATOM 1171 C C . GLU A 1 155 ? -15.673 9.089 25.964 1.00 97.31 155 GLU A C 1
ATOM 1173 O O . GLU A 1 155 ? -16.578 8.774 26.743 1.00 97.31 155 GLU A O 1
ATOM 1178 N N . LEU A 1 156 ? -15.448 8.413 24.833 1.00 97.06 156 LEU A N 1
ATOM 1179 C CA . LEU A 1 156 ? -16.265 7.279 24.396 1.00 97.06 156 LEU A CA 1
ATOM 1180 C C . LEU A 1 156 ? -16.161 6.086 25.355 1.00 97.06 156 LEU A C 1
ATOM 1182 O O . LEU A 1 156 ? -17.178 5.482 25.698 1.00 97.06 156 LEU A O 1
ATOM 1186 N N . LEU A 1 157 ? -14.954 5.769 25.825 1.00 97.12 157 LEU A N 1
ATOM 1187 C CA . LEU A 1 157 ? -14.723 4.683 26.778 1.00 97.12 157 LEU A CA 1
ATOM 1188 C C . LEU A 1 157 ? -15.298 4.998 28.164 1.00 97.12 157 LEU A C 1
ATOM 1190 O O . LEU A 1 157 ? -15.926 4.130 28.768 1.00 97.12 157 LEU A O 1
ATOM 1194 N N . SER A 1 158 ? -15.176 6.243 28.629 1.00 97.06 158 SER A N 1
ATOM 1195 C CA . SER A 1 158 ? -15.795 6.699 29.880 1.00 97.06 158 SER A CA 1
ATOM 1196 C C . SER A 1 158 ? -17.322 6.563 29.838 1.00 97.06 158 SER A C 1
ATOM 1198 O O . SER A 1 158 ? -17.924 5.989 30.747 1.00 97.06 158 SER A O 1
ATOM 1200 N N . LYS A 1 159 ? -17.961 6.973 28.729 1.00 97.19 159 LYS A N 1
ATOM 1201 C CA . LYS A 1 159 ? -19.407 6.764 28.502 1.00 97.19 159 LYS A CA 1
ATOM 1202 C C . LYS A 1 159 ? -19.801 5.286 28.486 1.00 97.19 159 LYS A C 1
ATOM 1204 O O . LYS A 1 159 ? -20.912 4.949 28.884 1.00 97.19 159 LYS A O 1
ATOM 1209 N N . ALA A 1 160 ? -18.901 4.413 28.040 1.00 95.56 160 ALA A N 1
ATOM 1210 C CA . ALA A 1 160 ? -19.087 2.965 28.045 1.00 95.56 160 ALA A CA 1
ATOM 1211 C C . ALA A 1 160 ? -18.739 2.299 29.395 1.00 95.56 160 ALA A C 1
ATOM 1213 O O . ALA A 1 160 ? -18.834 1.078 29.501 1.00 95.56 160 ALA A O 1
ATOM 1214 N N . GLY A 1 161 ? -18.373 3.076 30.423 1.00 96.56 161 GLY A N 1
ATOM 1215 C CA . GLY A 1 161 ? -18.132 2.591 31.784 1.00 96.56 161 GLY A CA 1
ATOM 1216 C C . GLY A 1 161 ? -16.689 2.178 32.088 1.00 96.56 161 GLY A C 1
ATOM 1217 O O . GLY A 1 161 ? -16.445 1.589 33.139 1.00 96.56 161 GLY A O 1
ATOM 1218 N N . TYR A 1 162 ? -15.736 2.477 31.204 1.00 96.75 162 TYR A N 1
ATOM 1219 C CA . TYR A 1 162 ? -14.322 2.146 31.389 1.00 96.75 162 TYR A CA 1
ATOM 1220 C C . TYR A 1 162 ? -13.548 3.279 32.087 1.00 96.75 162 TYR A C 1
ATOM 1222 O O . TYR A 1 162 ? -13.944 4.445 32.064 1.00 96.75 162 TYR A O 1
ATOM 1230 N N . GLY A 1 163 ? -12.421 2.947 32.723 1.00 93.88 163 GLY A N 1
ATOM 1231 C CA . GLY A 1 163 ? -11.580 3.927 33.414 1.00 93.88 163 GLY A CA 1
ATOM 1232 C C . GLY A 1 163 ? -10.647 4.672 32.457 1.00 93.88 163 GLY A C 1
ATOM 1233 O O . GLY A 1 163 ? -9.852 4.051 31.770 1.00 93.88 163 GLY A O 1
ATOM 1234 N N . THR A 1 164 ? -10.682 6.004 32.427 1.00 94.94 164 THR A N 1
ATOM 1235 C CA . THR A 1 164 ? -9.862 6.801 31.485 1.00 94.94 164 THR A CA 1
ATOM 1236 C C . THR A 1 164 ? -9.209 8.022 32.141 1.00 94.94 164 THR A C 1
ATOM 1238 O O . THR A 1 164 ? -8.971 9.037 31.491 1.00 94.94 164 THR A O 1
ATOM 1241 N N . ARG A 1 165 ? -8.977 7.966 33.459 1.00 91.50 165 ARG A N 1
ATOM 1242 C CA . ARG A 1 165 ? -8.506 9.115 34.257 1.00 91.50 165 ARG A CA 1
ATOM 1243 C C . ARG A 1 165 ? -7.037 9.449 34.016 1.00 91.50 165 ARG A C 1
ATOM 1245 O O . ARG A 1 165 ? -6.642 10.600 34.170 1.00 91.50 165 ARG A O 1
ATOM 1252 N N . THR A 1 166 ? -6.245 8.448 33.659 1.00 93.81 166 THR A N 1
ATOM 1253 C CA . THR A 1 166 ? -4.824 8.579 33.336 1.00 93.81 166 THR A CA 1
ATOM 1254 C C . THR A 1 166 ? -4.530 7.968 31.962 1.00 93.81 166 THR A C 1
ATOM 1256 O O . THR A 1 166 ? -5.335 7.175 31.464 1.00 93.81 166 THR A O 1
ATOM 1259 N N . PRO A 1 167 ? -3.386 8.298 31.337 1.00 91.88 167 PRO A N 1
ATOM 1260 C CA . PRO A 1 167 ? -2.962 7.645 30.099 1.00 91.88 167 PRO A CA 1
ATOM 1261 C C . PRO A 1 167 ? -2.887 6.114 30.212 1.00 91.88 167 PRO A C 1
ATOM 1263 O O . PRO A 1 167 ? -3.333 5.418 29.303 1.00 91.88 167 PRO A O 1
ATOM 1266 N N . ASP A 1 168 ? -2.409 5.589 31.343 1.00 95.06 168 ASP A N 1
ATOM 1267 C CA . ASP A 1 168 ? -2.338 4.141 31.582 1.00 95.06 168 ASP A CA 1
ATOM 1268 C C . ASP A 1 168 ? -3.732 3.517 31.725 1.00 95.06 168 ASP A C 1
ATOM 1270 O O . ASP A 1 168 ? -3.983 2.426 31.208 1.00 95.06 168 ASP A O 1
ATOM 1274 N N . ASP A 1 169 ? -4.670 4.223 32.372 1.00 95.31 169 ASP A N 1
ATOM 1275 C CA . ASP A 1 169 ? -6.067 3.786 32.420 1.00 95.31 169 ASP A CA 1
ATOM 1276 C C . ASP A 1 169 ? -6.673 3.723 31.016 1.00 95.31 169 ASP A C 1
ATOM 1278 O O . ASP A 1 169 ? -7.371 2.764 30.696 1.00 95.31 169 ASP A O 1
ATOM 1282 N N . LEU A 1 170 ? -6.391 4.723 30.172 1.00 96.12 170 LEU A N 1
ATOM 1283 C CA . LEU A 1 170 ? -6.889 4.772 28.801 1.00 96.12 170 LEU A CA 1
ATOM 1284 C C . LEU A 1 170 ? -6.379 3.585 27.976 1.00 96.12 170 LEU A C 1
ATOM 1286 O O . LEU A 1 170 ? -7.184 2.929 27.318 1.00 96.12 170 LEU A O 1
ATOM 1290 N N . LEU A 1 171 ? -5.076 3.287 28.032 1.00 95.88 171 LEU A N 1
ATOM 1291 C CA . LEU A 1 171 ? -4.483 2.153 27.314 1.00 95.88 171 LEU A CA 1
ATOM 1292 C C . LEU A 1 171 ? -5.101 0.823 27.756 1.00 95.88 171 LEU A C 1
ATOM 1294 O O . LEU A 1 171 ? -5.601 0.071 26.921 1.00 95.88 171 LEU A O 1
ATOM 1298 N N . ARG A 1 172 ? -5.166 0.576 29.070 1.00 96.88 172 ARG A N 1
ATOM 1299 C CA . ARG A 1 172 ? -5.797 -0.633 29.613 1.00 96.88 172 ARG A CA 1
ATOM 1300 C C . ARG A 1 172 ? -7.267 -0.741 29.208 1.00 96.88 172 ARG A C 1
ATOM 1302 O O . ARG A 1 172 ? -7.718 -1.817 28.834 1.00 96.88 172 ARG A O 1
ATOM 1309 N N . SER A 1 173 ? -8.010 0.361 29.243 1.00 97.31 173 SER A N 1
ATOM 1310 C CA . SER A 1 173 ? -9.423 0.379 28.852 1.00 97.31 173 SER A CA 1
ATOM 1311 C C . SER A 1 173 ? -9.635 0.101 27.368 1.00 97.31 173 SER A C 1
ATOM 1313 O O . SER A 1 173 ? -10.606 -0.565 27.011 1.00 97.31 173 SER A O 1
ATOM 1315 N N . VAL A 1 174 ? -8.733 0.569 26.499 1.00 95.81 174 VAL A N 1
ATOM 1316 C CA . VAL A 1 174 ? -8.729 0.184 25.081 1.00 95.81 174 VAL A CA 1
ATOM 1317 C C . VAL A 1 174 ? -8.519 -1.324 24.954 1.00 95.81 174 VAL A C 1
ATOM 1319 O O . VAL A 1 174 ? -9.300 -1.980 24.265 1.00 95.81 174 VAL A O 1
ATOM 1322 N N . ASP A 1 175 ? -7.530 -1.892 25.644 1.00 95.62 175 ASP A N 1
ATOM 1323 C CA . ASP A 1 175 ? -7.244 -3.328 25.578 1.00 95.62 175 ASP A CA 1
ATOM 1324 C C . ASP A 1 175 ? -8.406 -4.181 26.104 1.00 95.62 175 ASP A C 1
ATOM 1326 O O . ASP A 1 175 ? -8.826 -5.127 25.437 1.00 95.62 175 ASP A O 1
ATOM 1330 N N . GLU A 1 176 ? -8.999 -3.814 27.241 1.00 96.31 176 GLU A N 1
ATOM 1331 C CA . GLU A 1 176 ? -10.181 -4.482 27.799 1.00 96.31 176 GLU A CA 1
ATOM 1332 C C . GLU A 1 176 ? -11.389 -4.388 26.853 1.00 96.31 176 GLU A C 1
ATOM 1334 O O . GLU A 1 176 ? -12.097 -5.377 26.621 1.00 96.31 176 GLU A O 1
ATOM 1339 N N . TRP A 1 177 ? -11.626 -3.213 26.261 1.00 96.00 177 TRP A N 1
ATOM 1340 C CA . TRP A 1 177 ? -12.711 -3.013 25.303 1.00 96.00 177 TRP A CA 1
ATOM 1341 C C . TRP A 1 177 ? -12.519 -3.849 24.032 1.00 96.00 177 TRP A C 1
ATOM 1343 O O . TRP A 1 177 ? -13.491 -4.437 23.537 1.00 96.00 177 TRP A O 1
ATOM 1353 N N . ARG A 1 178 ? -11.280 -3.942 23.528 1.00 95.94 178 ARG A N 1
ATOM 1354 C CA . ARG A 1 178 ? -10.912 -4.752 22.355 1.00 95.94 178 ARG A CA 1
ATOM 1355 C C . ARG A 1 178 ? -11.017 -6.245 22.648 1.00 95.94 178 ARG A C 1
ATOM 1357 O O . ARG A 1 178 ? -11.583 -6.977 21.837 1.00 95.94 178 ARG A O 1
ATOM 1364 N N . ALA A 1 179 ? -10.527 -6.692 23.805 1.00 94.75 179 ALA A N 1
ATOM 1365 C CA . ALA A 1 179 ? -10.530 -8.095 24.219 1.00 94.75 179 ALA A CA 1
ATOM 1366 C C . ALA A 1 179 ? -11.949 -8.685 24.248 1.00 94.75 179 ALA A C 1
ATOM 1368 O O . ALA A 1 179 ? -12.178 -9.781 23.740 1.00 94.75 179 ALA A O 1
ATOM 1369 N N . ALA A 1 180 ? -12.927 -7.921 24.743 1.00 95.00 180 ALA A N 1
ATOM 1370 C CA . ALA A 1 180 ? -14.333 -8.330 24.777 1.00 95.00 180 ALA A CA 1
ATOM 1371 C C . ALA A 1 180 ? -14.991 -8.457 23.385 1.00 95.00 180 ALA A C 1
ATOM 1373 O O . ALA A 1 180 ? -16.130 -8.911 23.281 1.00 95.00 180 ALA A O 1
ATOM 1374 N N . ARG A 1 181 ? -14.313 -8.015 22.319 1.00 95.44 181 ARG A N 1
ATOM 1375 C CA . ARG A 1 181 ? -14.848 -7.895 20.952 1.00 95.44 181 ARG A CA 1
ATOM 1376 C C . ARG A 1 181 ? -13.932 -8.527 19.910 1.00 95.44 181 ARG A C 1
ATOM 1378 O O . ARG A 1 181 ? -14.009 -8.155 18.742 1.00 95.44 181 ARG A O 1
ATOM 1385 N N . ARG A 1 182 ? -13.040 -9.436 20.306 1.00 95.69 182 ARG A N 1
ATOM 1386 C CA . ARG A 1 182 ? -12.111 -10.094 19.379 1.00 95.69 182 ARG A CA 1
ATOM 1387 C C . ARG A 1 182 ? -12.862 -10.879 18.305 1.00 95.69 182 ARG A C 1
ATOM 1389 O O . ARG A 1 182 ? -13.837 -11.567 18.596 1.00 95.69 182 ARG A O 1
ATOM 1396 N N . VAL A 1 183 ? -12.368 -10.794 17.075 1.00 92.94 183 VAL A N 1
ATOM 1397 C CA . VAL A 1 183 ? -12.797 -11.648 15.968 1.00 92.94 183 VAL A CA 1
ATOM 1398 C C . VAL A 1 183 ? -11.966 -12.930 16.006 1.00 92.94 183 VAL A C 1
ATOM 1400 O O . VAL A 1 183 ? -10.745 -12.860 15.860 1.00 92.94 183 VAL A O 1
ATOM 1403 N N . PRO A 1 184 ? -12.579 -14.113 16.179 1.00 91.69 184 PRO A N 1
ATOM 1404 C CA . PRO A 1 184 ? -11.871 -15.366 15.967 1.00 91.69 184 PRO A CA 1
ATOM 1405 C C . PRO A 1 184 ? -11.450 -15.469 14.501 1.00 91.69 184 PRO A C 1
ATOM 1407 O O . PRO A 1 184 ? -12.276 -15.271 13.612 1.00 91.69 184 PRO A O 1
ATOM 1410 N N . MET A 1 185 ? -10.196 -15.843 14.238 1.00 89.12 185 MET A N 1
ATOM 1411 C CA . MET A 1 185 ? -9.679 -15.942 12.866 1.00 89.12 185 MET A CA 1
ATOM 1412 C C . MET A 1 185 ? -10.491 -16.928 12.001 1.00 89.12 185 MET A C 1
ATOM 1414 O O . MET A 1 185 ? -10.700 -16.698 10.815 1.00 89.12 185 MET A O 1
ATOM 1418 N N . ALA A 1 186 ? -11.056 -17.975 12.616 1.00 88.88 186 ALA A N 1
ATOM 1419 C CA . ALA A 1 186 ? -11.972 -18.915 11.962 1.00 88.88 186 ALA A CA 1
ATOM 1420 C C . ALA A 1 186 ? -13.271 -18.268 11.430 1.00 88.88 186 ALA A C 1
ATOM 1422 O O . ALA A 1 186 ? -13.922 -18.836 10.557 1.00 88.88 186 ALA A O 1
ATOM 1423 N N . SER A 1 187 ? -13.645 -17.092 11.940 1.00 90.94 187 SER A N 1
ATOM 1424 C CA . SER A 1 187 ? -14.853 -16.350 11.560 1.00 90.94 187 SER A CA 1
ATOM 1425 C C . SER A 1 187 ? -14.583 -15.197 10.592 1.00 90.94 187 SER A C 1
ATOM 1427 O O . SER A 1 187 ? -15.532 -14.560 10.145 1.00 90.94 187 SER A O 1
ATOM 1429 N N . VAL A 1 188 ? -13.319 -14.899 10.267 1.00 90.50 188 VAL A N 1
ATOM 1430 C CA . VAL A 1 188 ? -12.950 -13.747 9.424 1.00 90.50 188 VAL A CA 1
ATOM 1431 C C . VAL A 1 188 ? -13.643 -13.791 8.072 1.00 90.50 188 VAL A C 1
ATOM 1433 O O . VAL A 1 188 ? -14.190 -12.781 7.648 1.00 90.50 188 VAL A O 1
ATOM 1436 N N . ARG A 1 189 ? -13.675 -14.959 7.421 1.00 91.06 189 ARG A N 1
ATOM 1437 C CA . ARG A 1 189 ? -14.311 -15.096 6.108 1.00 91.06 189 ARG A CA 1
ATOM 1438 C C . ARG A 1 189 ? -15.804 -14.768 6.166 1.00 91.06 189 ARG A C 1
ATOM 1440 O O . ARG A 1 189 ? -16.267 -13.897 5.446 1.00 91.06 189 ARG A O 1
ATOM 1447 N N . SER A 1 190 ? -16.546 -15.418 7.064 1.00 92.50 190 SER A N 1
ATOM 1448 C CA . SER A 1 190 ? -18.000 -15.235 7.160 1.00 92.50 190 SER A CA 1
ATOM 1449 C C . SER A 1 190 ? -18.397 -13.838 7.646 1.00 92.50 190 SER A C 1
ATOM 1451 O O . SER A 1 190 ? -19.401 -13.293 7.189 1.00 92.50 190 SER A O 1
ATOM 1453 N N . LEU A 1 191 ? -17.617 -13.237 8.549 1.00 92.75 191 LEU A N 1
ATOM 1454 C CA . LEU A 1 191 ? -17.807 -11.841 8.951 1.00 92.75 191 LEU A CA 1
ATOM 1455 C C . LEU A 1 191 ? -17.457 -10.876 7.813 1.00 92.75 191 LEU A C 1
ATOM 1457 O O . LEU A 1 191 ? -18.183 -9.904 7.613 1.00 92.75 191 LEU A O 1
ATOM 1461 N N . GLY A 1 192 ? -16.394 -11.165 7.058 1.00 92.62 192 GLY A N 1
ATOM 1462 C CA . GLY A 1 192 ? -15.994 -10.435 5.859 1.00 92.62 192 GLY A CA 1
ATOM 1463 C C . GLY A 1 192 ? -17.139 -10.355 4.859 1.00 92.62 192 GLY A C 1
ATOM 1464 O O . GLY A 1 192 ? -17.620 -9.263 4.561 1.00 92.62 192 GLY A O 1
ATOM 1465 N N . ASP A 1 193 ? -17.662 -11.514 4.453 1.00 92.44 193 ASP A N 1
ATOM 1466 C CA . ASP A 1 193 ? -18.795 -11.629 3.529 1.00 92.44 193 ASP A CA 1
ATOM 1467 C C . ASP A 1 193 ? -20.008 -10.804 4.003 1.00 92.44 193 ASP A C 1
ATOM 1469 O O . ASP A 1 193 ? -20.653 -10.098 3.222 1.00 92.44 193 ASP A O 1
ATOM 1473 N N . ALA A 1 194 ? -20.314 -10.851 5.305 1.00 94.38 194 ALA A N 1
ATOM 1474 C CA . ALA A 1 194 ? -21.449 -10.134 5.879 1.00 94.38 194 ALA A CA 1
ATOM 1475 C C . ALA A 1 194 ? -21.287 -8.603 5.818 1.00 94.38 194 ALA A C 1
ATOM 1477 O O . ALA A 1 194 ? -22.244 -7.894 5.479 1.00 94.38 194 ALA A O 1
ATOM 1478 N N . TYR A 1 195 ? -20.100 -8.087 6.145 1.00 95.38 195 TYR A N 1
ATOM 1479 C CA . TYR A 1 195 ? -19.811 -6.653 6.107 1.00 95.38 195 TYR A CA 1
ATOM 1480 C C . TYR A 1 195 ? -19.685 -6.124 4.679 1.00 95.38 195 TYR A C 1
ATOM 1482 O O . TYR A 1 195 ? -20.275 -5.086 4.384 1.00 95.38 195 TYR A O 1
ATOM 1490 N N . ILE A 1 196 ? -19.036 -6.866 3.778 1.00 94.00 196 ILE A N 1
ATOM 1491 C CA . ILE A 1 196 ? -18.973 -6.537 2.347 1.00 94.00 196 ILE A CA 1
ATOM 1492 C C . ILE A 1 196 ? -20.388 -6.409 1.781 1.00 94.00 196 ILE A C 1
ATOM 1494 O O . ILE A 1 196 ? -20.743 -5.375 1.218 1.00 94.00 196 ILE A O 1
ATOM 1498 N N . ALA A 1 197 ? -21.254 -7.400 2.017 1.00 94.25 197 ALA A N 1
ATOM 1499 C CA . ALA A 1 197 ? -22.636 -7.349 1.546 1.00 94.25 197 ALA A CA 1
ATOM 1500 C C . ALA A 1 197 ? -23.420 -6.163 2.139 1.00 94.25 197 ALA A C 1
ATOM 1502 O O . ALA A 1 197 ? -24.332 -5.626 1.506 1.00 94.25 197 ALA A O 1
ATOM 1503 N N . ARG A 1 198 ? -23.109 -5.748 3.374 1.00 95.31 198 ARG A N 1
ATOM 1504 C CA . ARG A 1 198 ? -23.711 -4.558 3.989 1.00 95.31 198 ARG A CA 1
ATOM 1505 C C . ARG A 1 198 ? -23.234 -3.275 3.310 1.00 95.31 198 ARG A C 1
ATOM 1507 O O . ARG A 1 198 ? -24.081 -2.424 3.033 1.00 95.31 198 ARG A O 1
ATOM 1514 N N . TYR A 1 199 ? -21.935 -3.125 3.065 1.00 94.62 199 TYR A N 1
ATOM 1515 C CA . TYR A 1 199 ? -21.385 -1.938 2.413 1.00 94.62 199 TYR A CA 1
ATOM 1516 C C . TYR A 1 199 ? -21.809 -1.827 0.957 1.00 94.62 199 TYR A C 1
ATOM 1518 O O . TYR A 1 199 ? -22.201 -0.740 0.543 1.00 94.62 199 TYR A O 1
ATOM 1526 N N . ASP A 1 200 ? -21.874 -2.938 0.229 1.00 93.50 200 ASP A N 1
ATOM 1527 C CA . ASP A 1 200 ? -22.369 -2.956 -1.143 1.00 93.50 200 ASP A CA 1
ATOM 1528 C C . ASP A 1 200 ? -23.806 -2.417 -1.222 1.00 93.50 200 ASP A C 1
ATOM 1530 O O . ASP A 1 200 ? -24.056 -1.447 -1.935 1.00 93.50 200 ASP A O 1
ATOM 1534 N N . ARG A 1 201 ? -24.727 -2.900 -0.369 1.00 95.00 201 ARG A N 1
ATOM 1535 C CA . ARG A 1 201 ? -26.100 -2.353 -0.277 1.00 95.00 201 ARG A CA 1
ATOM 1536 C C . ARG A 1 201 ? -26.136 -0.863 0.074 1.00 95.00 201 ARG A C 1
ATOM 1538 O O . ARG A 1 201 ? -27.002 -0.126 -0.403 1.00 95.00 201 ARG A O 1
ATOM 1545 N N . LEU A 1 202 ? -25.236 -0.398 0.943 1.00 95.19 202 LEU A N 1
ATOM 1546 C CA . LEU A 1 202 ? -25.143 1.024 1.283 1.00 95.19 202 LEU A CA 1
ATOM 1547 C C . LEU A 1 202 ? -24.635 1.845 0.094 1.00 95.19 202 LEU A C 1
ATOM 1549 O O . LEU A 1 202 ? -25.169 2.925 -0.155 1.00 95.19 202 LEU A O 1
ATOM 1553 N N . ALA A 1 203 ? -23.666 1.334 -0.657 1.00 93.81 203 ALA A N 1
ATOM 1554 C CA . ALA A 1 203 ? -23.144 1.979 -1.848 1.00 93.81 203 ALA A CA 1
ATOM 1555 C C . ALA A 1 203 ? -24.164 1.948 -3.003 1.00 93.81 203 ALA A C 1
ATOM 1557 O O . ALA A 1 203 ? -24.292 2.932 -3.727 1.00 93.81 203 ALA A O 1
ATOM 1558 N N . GLU A 1 204 ? -24.951 0.878 -3.164 1.00 93.69 204 GLU A N 1
ATOM 1559 C CA . GLU A 1 204 ? -26.087 0.844 -4.103 1.00 93.69 204 GLU A CA 1
ATOM 1560 C C . GLU A 1 204 ? -27.093 1.951 -3.808 1.00 93.69 204 GLU A C 1
ATOM 1562 O O . GLU A 1 204 ? -27.517 2.673 -4.704 1.00 93.69 204 GLU A O 1
ATOM 1567 N N . ARG A 1 205 ? -27.461 2.113 -2.537 1.00 96.06 205 ARG A N 1
ATOM 1568 C CA . ARG A 1 205 ? -28.484 3.079 -2.143 1.00 96.06 205 ARG A CA 1
ATOM 1569 C C . ARG A 1 205 ? -27.994 4.526 -2.176 1.00 96.06 205 ARG A C 1
ATOM 1571 O O . ARG A 1 205 ? -28.777 5.411 -2.507 1.00 96.06 205 ARG A O 1
ATOM 1578 N N . ASN A 1 206 ? -26.752 4.772 -1.758 1.00 96.44 206 ASN A N 1
ATOM 1579 C CA . ASN A 1 206 ? -26.275 6.123 -1.449 1.00 96.44 206 ASN A CA 1
ATOM 1580 C C . ASN A 1 206 ? -25.218 6.658 -2.425 1.00 96.44 206 ASN A C 1
ATOM 1582 O O . ASN A 1 206 ? -24.969 7.858 -2.407 1.00 96.44 206 ASN A O 1
ATOM 1586 N N . LEU A 1 207 ? -24.602 5.809 -3.258 1.00 93.69 207 LEU A N 1
ATOM 1587 C CA . LEU A 1 207 ? -23.564 6.219 -4.213 1.00 93.69 207 LEU A CA 1
ATOM 1588 C C . LEU A 1 207 ? -23.990 6.000 -5.669 1.00 93.69 207 LEU A C 1
ATOM 1590 O O . LEU A 1 207 ? -23.920 6.943 -6.453 1.00 93.69 207 LEU A O 1
ATOM 1594 N N . LEU A 1 208 ? -24.463 4.800 -6.034 1.00 94.06 208 LEU A N 1
ATOM 1595 C CA . LEU A 1 208 ? -24.780 4.468 -7.436 1.00 94.06 208 LEU A CA 1
ATOM 1596 C C . LEU A 1 208 ? -25.726 5.457 -8.141 1.00 94.06 208 LEU A C 1
ATOM 1598 O O . LEU A 1 208 ? -25.448 5.773 -9.297 1.00 94.06 208 LEU A O 1
ATOM 1602 N N . PRO A 1 209 ? -26.777 6.018 -7.502 1.00 96.31 209 PRO A N 1
ATOM 1603 C CA . PRO A 1 209 ? -27.666 6.977 -8.163 1.00 96.31 209 PRO A CA 1
ATOM 1604 C C . PRO A 1 209 ? -26.968 8.256 -8.644 1.00 96.31 209 PRO A C 1
ATOM 1606 O O . PRO A 1 209 ? -27.529 8.992 -9.451 1.00 96.31 209 PRO A O 1
ATOM 1609 N N . TYR A 1 210 ? -25.766 8.533 -8.133 1.00 96.62 210 TYR A N 1
ATOM 1610 C CA . TYR A 1 210 ? -24.965 9.706 -8.468 1.00 96.62 210 TYR A CA 1
ATOM 1611 C C . TYR A 1 210 ? -23.813 9.395 -9.432 1.00 96.62 210 TYR A C 1
ATOM 1613 O O . TYR A 1 210 ? -23.087 10.311 -9.819 1.00 96.62 210 TYR A O 1
ATOM 1621 N N . LEU A 1 211 ? -23.625 8.127 -9.812 1.00 95.50 211 LEU A N 1
ATOM 1622 C CA . LEU A 1 211 ? -22.579 7.704 -10.739 1.00 95.50 211 LEU A CA 1
ATOM 1623 C C . LEU A 1 211 ? -23.133 7.495 -12.158 1.00 95.50 211 LEU A C 1
ATOM 1625 O O . LEU A 1 211 ? -24.285 7.074 -12.303 1.00 95.50 211 LEU A O 1
ATOM 1629 N N . PRO A 1 212 ? -22.312 7.721 -13.201 1.00 95.75 212 PRO A N 1
ATOM 1630 C CA . PRO A 1 212 ? -22.624 7.304 -14.567 1.00 95.75 212 PRO A CA 1
ATOM 1631 C C . PRO A 1 212 ? -22.933 5.803 -14.657 1.00 95.75 212 PRO A C 1
ATOM 1633 O O . PRO A 1 212 ? -22.347 5.004 -13.922 1.00 95.75 212 PRO A O 1
ATOM 1636 N N . GLU A 1 213 ? -23.828 5.418 -15.571 1.00 91.31 213 GLU A N 1
ATOM 1637 C CA . GLU A 1 213 ? -24.304 4.033 -15.737 1.00 91.31 213 GLU A CA 1
ATOM 1638 C C . GLU A 1 213 ? -23.155 3.052 -16.019 1.00 91.31 213 GLU A C 1
ATOM 1640 O O . GLU A 1 213 ? -23.172 1.904 -15.574 1.00 91.31 213 GLU A O 1
ATOM 1645 N N . GLU A 1 214 ? -22.103 3.513 -16.692 1.00 88.94 214 GLU A N 1
ATOM 1646 C CA . GLU A 1 214 ? -20.919 2.719 -17.009 1.00 88.94 214 GLU A CA 1
ATOM 1647 C C . GLU A 1 214 ? -20.203 2.216 -15.747 1.00 88.94 214 GLU A C 1
ATOM 1649 O O . GLU A 1 214 ? -19.620 1.131 -15.757 1.00 88.94 214 GLU A O 1
ATOM 1654 N N . LEU A 1 215 ? -20.283 2.966 -14.641 1.00 89.00 215 LEU A N 1
ATOM 1655 C CA . LEU A 1 215 ? -19.671 2.589 -13.366 1.00 89.00 215 LEU A CA 1
ATOM 1656 C C . LEU A 1 215 ? -20.548 1.649 -12.532 1.00 89.00 215 LEU A C 1
ATOM 1658 O O . LEU A 1 215 ? -20.058 1.059 -11.572 1.00 89.00 215 LEU A O 1
ATOM 1662 N N . HIS A 1 216 ? -21.821 1.453 -12.892 1.00 88.38 216 HIS A N 1
ATOM 1663 C CA . HIS A 1 216 ? -22.732 0.582 -12.131 1.00 88.38 216 HIS A CA 1
ATOM 1664 C C . HIS A 1 216 ? -22.350 -0.896 -12.246 1.00 88.38 216 HIS A C 1
ATOM 1666 O O . HIS A 1 216 ? -22.737 -1.702 -11.406 1.00 88.38 216 HIS A O 1
ATOM 1672 N N . ARG A 1 217 ? -21.593 -1.261 -13.288 1.00 82.50 217 ARG A N 1
ATOM 1673 C CA . ARG A 1 217 ? -21.162 -2.642 -13.554 1.00 82.50 217 ARG A CA 1
ATOM 1674 C C . ARG A 1 217 ? -19.820 -3.003 -12.924 1.00 82.50 217 ARG A C 1
ATOM 1676 O O . ARG A 1 217 ? -19.422 -4.164 -13.012 1.00 82.50 217 ARG A O 1
ATOM 1683 N N . VAL A 1 218 ? -19.118 -2.036 -12.331 1.00 81.81 218 VAL A N 1
ATOM 1684 C CA . VAL A 1 218 ? -17.846 -2.288 -11.647 1.00 81.81 218 VAL A CA 1
ATOM 1685 C C . VAL A 1 218 ? -18.131 -3.195 -10.446 1.00 81.81 218 VAL A C 1
ATOM 1687 O O . VAL A 1 218 ? -18.972 -2.832 -9.624 1.00 81.81 218 VAL A O 1
ATOM 1690 N N . PRO A 1 219 ? -17.502 -4.378 -10.333 1.00 80.06 219 PRO A N 1
ATOM 1691 C CA . PRO A 1 219 ? -17.714 -5.244 -9.177 1.00 80.06 219 PRO A CA 1
ATOM 1692 C C . PRO A 1 219 ? -17.178 -4.593 -7.894 1.00 80.06 219 PRO A C 1
ATOM 1694 O O . PRO A 1 219 ? -16.141 -3.937 -7.927 1.00 80.06 219 PRO A O 1
ATOM 1697 N N . ARG A 1 220 ? -17.887 -4.775 -6.772 1.00 82.50 220 ARG A N 1
ATOM 1698 C CA . ARG A 1 220 ? -17.565 -4.130 -5.478 1.00 82.50 220 ARG A CA 1
ATOM 1699 C C . ARG A 1 220 ? -17.656 -5.060 -4.268 1.00 82.50 220 ARG A C 1
ATOM 1701 O O . ARG A 1 220 ? -17.380 -4.649 -3.152 1.00 82.50 220 ARG A O 1
ATOM 1708 N N . ALA A 1 221 ? -18.127 -6.291 -4.465 1.00 82.94 221 ALA A N 1
ATOM 1709 C CA . ALA A 1 221 ? -18.597 -7.145 -3.371 1.00 82.94 221 ALA A CA 1
ATOM 1710 C C . ALA A 1 221 ? -18.078 -8.585 -3.441 1.00 82.94 221 ALA A C 1
ATOM 1712 O O . ALA A 1 221 ? -18.648 -9.490 -2.840 1.00 82.94 221 ALA A O 1
ATOM 1713 N N . ASN A 1 222 ? -17.030 -8.821 -4.221 1.00 78.56 222 ASN A N 1
ATOM 1714 C CA . ASN A 1 222 ? -16.532 -10.155 -4.540 1.00 78.56 222 ASN A CA 1
ATOM 1715 C C . ASN A 1 222 ? -15.052 -10.327 -4.168 1.00 78.56 222 ASN A C 1
ATOM 1717 O O . ASN A 1 222 ? -14.324 -11.050 -4.844 1.00 78.56 222 ASN A O 1
ATOM 1721 N N . ILE A 1 223 ? -14.638 -9.656 -3.091 1.00 86.88 223 ILE A N 1
ATOM 1722 C CA . ILE A 1 223 ? -13.348 -9.851 -2.427 1.00 86.88 223 ILE A CA 1
ATOM 1723 C C . ILE A 1 223 ? -13.504 -10.962 -1.395 1.00 86.88 223 ILE A C 1
ATOM 1725 O O . ILE A 1 223 ? -14.423 -10.928 -0.579 1.00 86.88 223 ILE A O 1
ATOM 1729 N N . GLU A 1 224 ? -12.587 -11.924 -1.402 1.00 87.31 224 GLU A N 1
ATOM 1730 C CA . GLU A 1 224 ? -12.546 -12.984 -0.395 1.00 87.31 224 GLU A CA 1
ATOM 1731 C C . GLU A 1 224 ? -11.469 -12.700 0.658 1.00 87.31 224 GLU A C 1
ATOM 1733 O O . GLU A 1 224 ? -10.300 -12.511 0.324 1.00 87.31 224 GLU A O 1
ATOM 1738 N N . PHE A 1 225 ? -11.850 -12.704 1.938 1.00 89.12 225 PHE A N 1
ATOM 1739 C CA . PHE A 1 225 ? -10.905 -12.589 3.051 1.00 89.12 225 PHE A CA 1
ATOM 1740 C C . PHE A 1 225 ? -10.318 -13.958 3.408 1.00 89.12 225 PHE A C 1
ATOM 1742 O O . PHE A 1 225 ? -11.051 -14.885 3.770 1.00 89.12 225 PHE A O 1
ATOM 1749 N N . LEU A 1 226 ? -8.991 -14.068 3.351 1.00 89.12 226 LEU A N 1
ATOM 1750 C CA . LEU A 1 226 ? -8.247 -15.309 3.542 1.00 89.12 226 LEU A CA 1
ATOM 1751 C C . LEU A 1 226 ? -7.209 -15.161 4.662 1.00 89.12 226 LEU A C 1
ATOM 1753 O O . LEU A 1 226 ? -6.376 -14.259 4.602 1.00 89.12 226 LEU A O 1
ATOM 1757 N N . PRO A 1 227 ? -7.200 -16.032 5.684 1.00 88.62 227 PRO A N 1
ATOM 1758 C CA . PRO A 1 227 ? -6.132 -16.024 6.672 1.00 88.62 227 PRO A CA 1
ATOM 1759 C C . PRO A 1 227 ? -4.835 -16.600 6.082 1.00 88.62 227 PRO A C 1
ATOM 1761 O O . PRO A 1 227 ? -4.851 -17.669 5.472 1.00 88.62 227 PRO A O 1
ATOM 1764 N N . ILE A 1 228 ? -3.703 -15.941 6.332 1.00 88.81 228 ILE A N 1
ATOM 1765 C CA . ILE A 1 228 ? -2.357 -16.399 5.955 1.00 88.81 228 ILE A CA 1
ATOM 1766 C C . ILE A 1 228 ? -1.470 -16.544 7.198 1.00 88.81 228 ILE A C 1
ATOM 1768 O O . ILE A 1 228 ? -1.492 -15.706 8.098 1.00 88.81 228 ILE A O 1
ATOM 1772 N N . GLN A 1 229 ? -0.694 -17.625 7.286 1.00 86.31 229 GLN A N 1
ATOM 1773 C CA . GLN A 1 229 ? 0.220 -17.870 8.408 1.00 86.31 229 GLN A CA 1
ATOM 1774 C C . GLN A 1 229 ? 1.632 -17.379 8.087 1.00 86.31 229 GLN A C 1
ATOM 1776 O O . GLN A 1 229 ? 2.101 -17.536 6.965 1.00 86.31 229 GLN A O 1
ATOM 1781 N N . GLY A 1 230 ? 2.328 -16.834 9.088 1.00 82.06 230 GLY A N 1
ATOM 1782 C CA . GLY A 1 230 ? 3.746 -16.475 8.965 1.00 82.06 230 GLY A CA 1
ATOM 1783 C C . GLY A 1 230 ? 4.032 -15.285 8.046 1.00 82.06 230 GLY A C 1
ATOM 1784 O O . GLY A 1 230 ? 5.184 -15.078 7.674 1.00 82.06 230 GLY A O 1
ATOM 1785 N N . ALA A 1 231 ? 3.011 -14.504 7.680 1.00 83.75 231 ALA A N 1
ATOM 1786 C CA . ALA A 1 231 ? 3.210 -13.264 6.942 1.00 83.75 231 ALA A CA 1
ATOM 1787 C C . ALA A 1 231 ? 3.947 -12.230 7.810 1.00 83.75 231 ALA A C 1
ATOM 1789 O O . ALA A 1 231 ? 3.730 -12.141 9.020 1.00 83.75 231 ALA A O 1
ATOM 1790 N N . TRP A 1 232 ? 4.807 -11.432 7.179 1.00 81.94 232 TRP A N 1
ATOM 1791 C CA . TRP A 1 232 ? 5.519 -10.320 7.820 1.00 81.94 232 TRP A CA 1
ATOM 1792 C C . TRP A 1 232 ? 4.699 -9.017 7.832 1.00 81.94 232 TRP A C 1
ATOM 1794 O O . TRP A 1 232 ? 5.074 -8.056 8.498 1.00 81.94 232 TRP A O 1
ATOM 1804 N N . PHE A 1 233 ? 3.564 -8.998 7.129 1.00 83.56 233 PHE A N 1
ATOM 1805 C CA . PHE A 1 233 ? 2.599 -7.900 7.072 1.00 83.56 233 PHE A CA 1
ATOM 1806 C C . PHE A 1 233 ? 1.310 -8.248 7.836 1.00 83.56 233 PHE A C 1
ATOM 1808 O O . PHE A 1 233 ? 1.068 -9.408 8.173 1.00 83.56 233 PHE A O 1
ATOM 1815 N N . SER A 1 234 ? 0.477 -7.246 8.136 1.00 83.75 234 SER A N 1
ATOM 1816 C CA . SER A 1 234 ? -0.809 -7.417 8.837 1.00 83.75 234 SER A CA 1
ATOM 1817 C C . SER A 1 234 ? -1.936 -7.875 7.908 1.00 83.75 234 SER A C 1
ATOM 1819 O O . SER A 1 234 ? -2.746 -8.721 8.287 1.00 83.75 234 SER A O 1
ATOM 1821 N N . GLY A 1 235 ? -1.967 -7.352 6.687 1.00 88.00 235 GLY A N 1
ATOM 1822 C CA . GLY A 1 235 ? -2.757 -7.880 5.588 1.00 88.00 235 GLY A CA 1
ATOM 1823 C C . GLY A 1 235 ? -2.383 -7.236 4.256 1.00 88.00 235 GLY A C 1
ATOM 1824 O O . GLY A 1 235 ? -1.550 -6.331 4.224 1.00 88.00 235 GLY A O 1
ATOM 1825 N N . SER A 1 236 ? -2.937 -7.758 3.167 1.00 87.31 236 SER A N 1
ATOM 1826 C CA . SER A 1 236 ? -2.644 -7.309 1.808 1.00 87.31 236 SER A CA 1
ATOM 1827 C C . SER A 1 236 ? -3.827 -7.580 0.882 1.00 87.31 236 SER A C 1
ATOM 1829 O O . SER A 1 236 ? -4.348 -8.699 0.844 1.00 87.31 236 SER A O 1
ATOM 1831 N N . MET A 1 237 ? -4.231 -6.553 0.131 1.00 87.19 237 MET A N 1
ATOM 1832 C CA . MET A 1 237 ? -5.155 -6.688 -0.988 1.00 87.19 237 MET A CA 1
ATOM 1833 C C . MET A 1 237 ? -4.410 -7.211 -2.215 1.00 87.19 237 MET A C 1
ATOM 1835 O O . MET A 1 237 ? -3.411 -6.639 -2.642 1.00 87.19 237 MET A O 1
ATOM 1839 N N . ASN A 1 238 ? -4.936 -8.269 -2.819 1.00 85.62 238 ASN A N 1
ATOM 1840 C CA . ASN A 1 238 ? -4.367 -8.904 -3.996 1.00 85.62 238 ASN A CA 1
ATOM 1841 C C . ASN A 1 238 ? -5.381 -8.864 -5.117 1.00 85.62 238 ASN A C 1
ATOM 1843 O O . ASN A 1 238 ? -6.369 -9.590 -5.072 1.00 85.62 238 ASN A O 1
ATOM 1847 N N . TYR A 1 239 ? -5.121 -8.050 -6.135 1.00 82.69 239 TYR A N 1
ATOM 1848 C CA . TYR A 1 239 ? -5.951 -7.991 -7.328 1.00 82.69 239 TYR A CA 1
ATOM 1849 C C . TYR A 1 239 ? -5.174 -8.499 -8.542 1.00 82.69 239 TYR A C 1
ATOM 1851 O O . TYR A 1 239 ? -4.141 -7.949 -8.911 1.00 82.69 239 TYR A O 1
ATOM 1859 N N . LEU A 1 240 ? -5.660 -9.559 -9.187 1.00 79.44 240 LEU A N 1
ATOM 1860 C CA . LEU A 1 240 ? -5.038 -10.086 -10.410 1.00 79.44 240 LEU A CA 1
ATOM 1861 C C . LEU A 1 240 ? -5.761 -9.625 -11.674 1.00 79.44 240 LEU A C 1
ATOM 1863 O O . LEU A 1 240 ? -5.133 -9.463 -12.718 1.00 79.44 240 LEU A O 1
ATOM 1867 N N . GLY A 1 241 ? -7.075 -9.412 -11.583 1.00 77.62 241 GLY A N 1
ATOM 1868 C CA . GLY A 1 241 ? -7.883 -8.851 -12.662 1.00 77.62 241 GLY A CA 1
ATOM 1869 C C . GLY A 1 241 ? -7.885 -9.648 -13.970 1.00 77.62 241 GLY A C 1
ATOM 1870 O O . GLY A 1 241 ? -8.156 -9.055 -15.013 1.00 77.62 241 GLY A O 1
ATOM 1871 N N . ARG A 1 242 ? -7.597 -10.962 -13.965 1.00 78.00 242 ARG A N 1
ATOM 1872 C CA . ARG A 1 242 ? -7.561 -11.788 -15.193 1.00 78.00 242 ARG A CA 1
ATOM 1873 C C . ARG A 1 242 ? -8.864 -12.522 -15.455 1.00 78.00 242 ARG A C 1
ATOM 1875 O O . ARG A 1 242 ? -9.183 -12.807 -16.608 1.00 78.00 242 ARG A O 1
ATOM 1882 N N . LYS A 1 243 ? -9.615 -12.854 -14.405 1.00 80.06 243 LYS A N 1
ATOM 1883 C CA . LYS A 1 243 ? -10.890 -13.560 -14.565 1.00 80.06 243 LYS A CA 1
ATOM 1884 C C . LYS A 1 243 ? -11.878 -12.732 -15.389 1.00 80.06 243 LYS A C 1
ATOM 1886 O O . LYS A 1 243 ? -11.940 -11.501 -15.307 1.00 80.06 243 LYS A O 1
ATOM 1891 N N . ARG A 1 244 ? -12.636 -13.434 -16.227 1.00 83.19 244 ARG A N 1
ATOM 1892 C CA . ARG A 1 244 ? -13.676 -12.884 -17.095 1.00 83.19 244 ARG A CA 1
ATOM 1893 C C . ARG A 1 244 ? -14.914 -13.763 -16.984 1.00 83.19 244 ARG A C 1
ATOM 1895 O O . ARG A 1 244 ? -14.798 -14.988 -16.945 1.00 83.19 244 ARG A O 1
ATOM 1902 N N . LYS A 1 245 ? -16.083 -13.132 -16.985 1.00 83.38 245 LYS A N 1
ATOM 1903 C CA . LYS A 1 245 ? -17.375 -13.804 -17.130 1.00 83.38 245 LYS A CA 1
ATOM 1904 C C . LYS A 1 245 ? -17.502 -14.400 -18.541 1.00 83.38 245 LYS A C 1
ATOM 1906 O O . LYS A 1 245 ? -16.769 -13.991 -19.445 1.00 83.38 245 LYS A O 1
ATOM 1911 N N . PRO A 1 246 ? -18.467 -15.308 -18.787 1.00 89.62 246 PRO A N 1
ATOM 1912 C CA . PRO A 1 246 ? -18.713 -15.854 -20.125 1.00 89.62 246 PRO A CA 1
ATOM 1913 C C . PRO A 1 246 ? -19.008 -14.805 -21.211 1.00 89.62 246 PRO A C 1
ATOM 1915 O O . PRO A 1 246 ? -18.775 -15.068 -22.386 1.00 89.62 246 PRO A O 1
ATOM 1918 N N . ASP A 1 247 ? -19.512 -13.627 -20.833 1.00 86.25 247 ASP A N 1
ATOM 1919 C CA . ASP A 1 247 ? -19.774 -12.494 -21.732 1.00 86.25 247 ASP A CA 1
ATOM 1920 C C . ASP A 1 247 ? -18.541 -11.598 -21.977 1.00 86.25 247 ASP A C 1
ATOM 1922 O O . ASP A 1 247 ? -18.636 -10.595 -22.682 1.00 86.25 247 ASP A O 1
ATOM 1926 N N . GLY A 1 248 ? -17.384 -11.955 -21.410 1.00 79.81 248 GLY A N 1
ATOM 1927 C CA . GLY A 1 248 ? -16.132 -11.212 -21.526 1.00 79.81 248 GLY A CA 1
ATOM 1928 C C . GLY A 1 248 ? -15.986 -10.049 -20.542 1.00 79.81 248 GLY A C 1
ATOM 1929 O O . GLY A 1 248 ? -14.942 -9.399 -20.545 1.00 79.81 248 GLY A O 1
ATOM 1930 N N . ALA A 1 249 ? -16.973 -9.778 -19.682 1.00 77.06 249 ALA A N 1
ATOM 1931 C CA . ALA A 1 249 ? -16.845 -8.740 -18.663 1.00 77.06 249 ALA A CA 1
ATOM 1932 C C . ALA A 1 249 ? -15.822 -9.141 -17.578 1.00 77.06 249 ALA A C 1
ATOM 1934 O O . ALA A 1 249 ? -15.723 -10.327 -17.246 1.00 77.06 249 ALA A O 1
ATOM 1935 N N . PRO A 1 250 ? -15.072 -8.187 -16.991 1.00 74.75 250 PRO A N 1
ATOM 1936 C CA . PRO A 1 250 ? -14.135 -8.481 -15.912 1.00 74.75 250 PRO A CA 1
ATOM 1937 C C . PRO A 1 250 ? -14.849 -9.067 -14.694 1.00 74.75 250 PRO A C 1
ATOM 1939 O O . PRO A 1 250 ? -15.876 -8.557 -14.240 1.00 74.75 250 PRO A O 1
ATOM 1942 N N . GLU A 1 251 ? -14.281 -10.138 -14.147 1.00 77.81 251 GLU A N 1
ATOM 1943 C CA . GLU A 1 251 ? -14.541 -10.529 -12.768 1.00 77.81 251 GLU A CA 1
ATOM 1944 C C . GLU A 1 251 ? -13.476 -9.883 -11.894 1.00 77.81 251 GLU A C 1
ATOM 1946 O O . GLU A 1 251 ? -12.291 -9.886 -12.235 1.00 77.81 251 GLU A O 1
ATOM 1951 N N . TYR A 1 252 ? -13.890 -9.330 -10.757 1.00 75.38 252 TYR A N 1
ATOM 1952 C CA . TYR A 1 252 ? -12.935 -8.750 -9.829 1.00 75.38 252 TYR A CA 1
ATOM 1953 C C . TYR A 1 252 ? -12.259 -9.886 -9.054 1.00 75.38 252 TYR A C 1
ATOM 1955 O O . TYR A 1 252 ? -12.774 -10.391 -8.062 1.00 75.38 252 TYR A O 1
ATOM 1963 N N . GLU A 1 253 ? -11.159 -10.379 -9.616 1.00 80.75 253 GLU A N 1
ATOM 1964 C CA . GLU A 1 253 ? -10.311 -11.421 -9.047 1.00 80.75 253 GLU A CA 1
ATOM 1965 C C . GLU A 1 253 ? -9.466 -10.825 -7.924 1.00 80.75 253 GLU A C 1
ATOM 1967 O O . GLU A 1 253 ? -8.308 -10.459 -8.143 1.00 80.75 253 GLU A O 1
ATOM 1972 N N . ALA A 1 254 ? -10.087 -10.682 -6.753 1.00 85.69 254 ALA A N 1
ATOM 1973 C CA . ALA A 1 254 ? -9.471 -10.065 -5.594 1.00 85.69 254 ALA A CA 1
ATOM 1974 C C . ALA A 1 254 ? -9.585 -10.924 -4.333 1.00 85.69 254 ALA A C 1
ATOM 1976 O O . ALA A 1 254 ? -10.642 -11.483 -4.029 1.00 85.69 254 ALA A O 1
ATOM 1977 N N . THR A 1 255 ? -8.500 -10.981 -3.573 1.00 88.00 255 THR A N 1
ATOM 1978 C CA . THR A 1 255 ? -8.469 -11.554 -2.227 1.00 88.00 255 THR A CA 1
ATOM 1979 C C . THR A 1 255 ? -7.828 -10.562 -1.272 1.00 88.00 255 THR A C 1
ATOM 1981 O O . THR A 1 255 ? -6.906 -9.841 -1.643 1.00 88.00 255 THR A O 1
ATOM 1984 N N . TYR A 1 256 ? -8.292 -10.540 -0.029 1.00 89.56 256 TYR A N 1
ATOM 1985 C CA . TYR A 1 256 ? -7.586 -9.867 1.050 1.00 89.56 256 TYR A CA 1
ATOM 1986 C C . TYR A 1 256 ? -6.959 -10.922 1.959 1.00 89.56 256 TYR A C 1
ATOM 1988 O O . TYR A 1 256 ? -7.664 -11.663 2.648 1.00 89.56 256 TYR A O 1
ATOM 1996 N N . GLU A 1 257 ? -5.634 -11.009 1.956 1.00 92.00 257 GLU A N 1
ATOM 1997 C CA . GLU A 1 257 ? -4.899 -11.894 2.854 1.00 92.00 257 GLU A CA 1
ATOM 1998 C C . GLU A 1 257 ? -4.702 -11.194 4.199 1.00 92.00 257 GLU A C 1
ATOM 2000 O O . GLU A 1 257 ? -4.088 -10.135 4.256 1.00 92.00 257 GLU A O 1
ATOM 2005 N N . ILE A 1 258 ? -5.201 -11.773 5.291 1.00 91.06 258 ILE A N 1
ATOM 2006 C CA . ILE A 1 258 ? -5.025 -11.249 6.651 1.00 91.06 258 ILE A CA 1
ATOM 2007 C C . ILE A 1 258 ? -4.119 -12.168 7.459 1.00 91.06 258 ILE A C 1
ATOM 2009 O O . ILE A 1 258 ? -4.275 -13.390 7.457 1.00 91.06 258 ILE A O 1
ATOM 2013 N N . ASN A 1 259 ? -3.166 -11.589 8.180 1.00 90.62 259 ASN A N 1
ATOM 2014 C CA . ASN A 1 259 ? -2.249 -12.369 8.990 1.00 90.62 259 ASN A CA 1
ATOM 2015 C C . ASN A 1 259 ? -2.992 -13.081 10.126 1.00 90.62 259 ASN A C 1
ATOM 2017 O O . ASN A 1 259 ? -3.630 -12.451 10.970 1.00 90.62 259 ASN A O 1
ATOM 2021 N N . ALA A 1 260 ? -2.872 -14.406 10.175 1.00 89.81 260 ALA A N 1
ATOM 2022 C CA . ALA A 1 260 ? -3.549 -15.248 11.149 1.00 89.81 260 ALA A CA 1
ATOM 2023 C C . ALA A 1 260 ? -3.097 -14.990 12.598 1.00 89.81 260 ALA A C 1
ATOM 2025 O O . ALA A 1 260 ? -3.815 -15.365 13.524 1.00 89.81 260 ALA A O 1
ATOM 2026 N N . SER A 1 261 ? -1.937 -14.354 12.811 1.00 89.44 261 SER A N 1
ATOM 2027 C CA . SER A 1 261 ? -1.478 -13.939 14.144 1.00 89.44 261 SER A CA 1
ATOM 2028 C C . SER A 1 261 ? -2.030 -12.583 14.592 1.00 89.44 261 SER A C 1
ATOM 2030 O O . SER A 1 261 ? -1.732 -12.151 15.705 1.00 89.44 261 SER A O 1
ATOM 2032 N N . LEU A 1 262 ? -2.784 -11.876 13.744 1.00 89.94 262 LEU A N 1
ATOM 2033 C CA . LEU A 1 262 ? -3.322 -10.564 14.078 1.00 89.94 262 LEU A CA 1
ATOM 2034 C C . LEU A 1 262 ? -4.472 -10.691 15.080 1.00 89.94 262 LEU A C 1
ATOM 2036 O O . LEU A 1 262 ? -5.483 -11.344 14.822 1.00 89.94 262 LEU A O 1
ATOM 2040 N N . GLU A 1 263 ? -4.359 -9.982 16.199 1.00 91.69 263 GLU A N 1
ATOM 2041 C CA . GLU A 1 263 ? -5.489 -9.789 17.095 1.00 91.69 263 GLU A CA 1
ATOM 2042 C C . GLU A 1 263 ? -6.285 -8.545 16.688 1.00 91.69 263 GLU A C 1
ATOM 2044 O O . GLU A 1 263 ? -5.842 -7.408 16.881 1.00 91.69 263 GLU A O 1
ATOM 2049 N N . ILE A 1 264 ? -7.503 -8.756 16.192 1.00 93.31 264 ILE A N 1
ATOM 2050 C CA . ILE A 1 264 ? -8.386 -7.691 15.710 1.00 93.31 264 ILE A CA 1
ATOM 2051 C C . ILE A 1 264 ? -9.757 -7.772 16.386 1.00 93.31 264 ILE A C 1
ATOM 2053 O O . ILE A 1 264 ? -10.274 -8.857 16.663 1.00 93.31 264 ILE A O 1
ATOM 2057 N N . SER A 1 265 ? -10.322 -6.624 16.744 1.00 95.25 265 SER A N 1
ATOM 2058 C CA . SER A 1 265 ? -11.690 -6.521 17.256 1.00 95.25 265 SER A CA 1
ATOM 2059 C C . SER A 1 265 ? -12.701 -6.350 16.121 1.00 95.25 265 SER A C 1
ATOM 2061 O O . SER A 1 265 ? -12.345 -5.942 15.020 1.00 95.25 265 SER A O 1
ATOM 2063 N N . VAL A 1 266 ? -13.977 -6.640 16.382 1.00 95.50 266 VAL A N 1
ATOM 2064 C CA . VAL A 1 266 ? -15.052 -6.519 15.383 1.00 95.50 266 VAL A CA 1
ATOM 2065 C C . VAL A 1 266 ? -15.086 -5.122 14.738 1.00 95.50 266 VAL A C 1
ATOM 2067 O O . VAL A 1 266 ? -15.112 -5.065 13.512 1.00 95.50 266 VAL A O 1
ATOM 2070 N N . PRO A 1 267 ? -15.006 -4.000 15.485 1.00 93.56 267 PRO A N 1
ATOM 2071 C CA . PRO A 1 267 ? -15.028 -2.671 14.868 1.00 93.56 267 PRO A CA 1
ATOM 2072 C C . PRO A 1 267 ? -13.765 -2.341 14.063 1.00 93.56 267 PRO A C 1
ATOM 2074 O O . PRO A 1 267 ? -13.854 -1.662 13.047 1.00 93.56 267 PRO A O 1
ATOM 2077 N N . GLU A 1 268 ? -12.596 -2.841 14.479 1.00 94.25 268 GLU A N 1
ATOM 2078 C CA . GLU A 1 268 ? -11.361 -2.711 13.690 1.00 94.25 268 GLU A CA 1
ATOM 2079 C C . GLU A 1 268 ? -11.455 -3.508 12.384 1.00 94.25 268 GLU A C 1
ATOM 2081 O O . GLU A 1 268 ? -11.008 -3.033 11.346 1.00 94.25 268 GLU A O 1
ATOM 2086 N N . PHE A 1 269 ? -12.062 -4.697 12.420 1.00 94.19 269 PHE A N 1
ATOM 2087 C CA . PHE A 1 269 ? -12.255 -5.529 11.236 1.00 94.19 269 PHE A CA 1
ATOM 2088 C C . PHE A 1 269 ? -13.295 -4.937 10.277 1.00 94.19 269 PHE A C 1
ATOM 2090 O O . PHE A 1 269 ? -13.063 -4.902 9.075 1.00 94.19 269 PHE A O 1
ATOM 2097 N N . GLU A 1 270 ? -14.402 -4.399 10.794 1.00 95.06 270 GLU A N 1
ATOM 2098 C CA . GLU A 1 270 ? -15.379 -3.645 9.997 1.00 95.06 270 GLU A CA 1
ATOM 2099 C C . GLU A 1 270 ? -14.719 -2.430 9.321 1.00 95.06 270 GLU A C 1
ATOM 2101 O O . GLU A 1 270 ? -14.879 -2.232 8.116 1.00 95.06 270 GLU A O 1
ATOM 2106 N N . GLN A 1 271 ? -13.907 -1.669 10.065 1.00 93.50 271 GLN A N 1
ATOM 2107 C CA . GLN A 1 271 ? -13.159 -0.539 9.513 1.00 93.50 271 GLN A CA 1
ATOM 2108 C C . GLN A 1 271 ? -12.152 -0.980 8.446 1.00 93.50 271 GLN A C 1
ATOM 2110 O O . GLN A 1 271 ? -12.050 -0.315 7.416 1.00 93.50 271 GLN A O 1
ATOM 2115 N N . LEU A 1 272 ? -11.435 -2.086 8.670 1.00 92.00 272 LEU A N 1
ATOM 2116 C CA . LEU A 1 272 ? -10.521 -2.660 7.686 1.00 92.00 272 LEU A CA 1
ATOM 2117 C C . LEU A 1 272 ? -11.264 -2.981 6.388 1.00 92.00 272 LEU A C 1
ATOM 2119 O O . LEU A 1 272 ? -10.840 -2.553 5.326 1.00 92.00 272 LEU A O 1
ATOM 2123 N N . ILE A 1 273 ? -12.413 -3.651 6.469 1.00 91.31 273 ILE A N 1
ATOM 2124 C CA . ILE A 1 273 ? -13.212 -3.962 5.279 1.00 91.31 273 ILE A CA 1
ATOM 2125 C C . ILE A 1 273 ? -13.613 -2.680 4.549 1.00 91.31 273 ILE A C 1
ATOM 2127 O O . ILE A 1 273 ? -13.449 -2.617 3.345 1.00 91.31 273 ILE A O 1
ATOM 2131 N N . SER A 1 274 ? -14.067 -1.639 5.253 1.00 91.19 274 SER A N 1
ATOM 2132 C CA . SER A 1 274 ? -14.432 -0.369 4.600 1.00 91.19 274 SER A CA 1
ATOM 2133 C C . SER A 1 274 ? -13.257 0.403 3.986 1.00 91.19 274 SER A C 1
ATOM 2135 O O . SER A 1 274 ? -13.471 1.306 3.184 1.00 91.19 274 SER A O 1
ATOM 2137 N N . HIS A 1 275 ? -12.031 0.121 4.434 1.00 89.75 275 HIS A N 1
ATOM 2138 C CA . HIS A 1 275 ? -10.814 0.715 3.887 1.00 89.75 275 HIS A CA 1
ATOM 2139 C C . HIS A 1 275 ? -10.376 -0.008 2.610 1.00 89.75 275 HIS A C 1
ATOM 2141 O O . HIS A 1 275 ? -9.927 0.632 1.665 1.00 89.75 275 HIS A O 1
ATOM 2147 N N . GLU A 1 276 ? -10.511 -1.333 2.603 1.00 84.81 276 GLU A N 1
ATOM 2148 C CA . GLU A 1 276 ? -10.001 -2.216 1.554 1.00 84.81 276 GLU A CA 1
ATOM 2149 C C . GLU A 1 276 ? -11.017 -2.496 0.433 1.00 84.81 276 GLU A C 1
ATOM 2151 O O . GLU A 1 276 ? -10.618 -2.844 -0.677 1.00 84.81 276 GLU A O 1
ATOM 2156 N N . VAL A 1 277 ? -12.321 -2.380 0.717 1.00 79.38 277 VAL A N 1
ATOM 2157 C CA . VAL A 1 277 ? -13.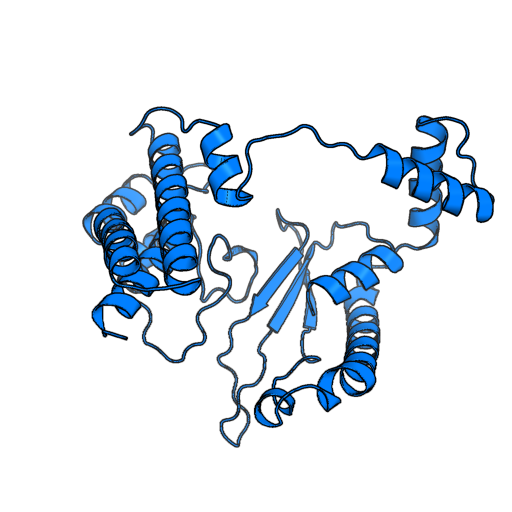446 -2.739 -0.172 1.00 79.38 277 VAL A CA 1
ATOM 2158 C C . VAL A 1 277 ? -14.299 -1.523 -0.503 1.00 79.38 277 VAL A C 1
ATOM 2160 O O . VAL A 1 277 ? -14.543 -1.296 -1.710 1.00 79.38 277 VAL A O 1
#

Radius of gyration: 22.26 Å; chains: 1; bounding box: 55×39×62 Å

Foldseek 3Di:
DDPLLVLLVLLQQVLLLLQQLADQQDQFPLRHDRDQHDAPPDDRHCSCPPPLSVVSNVQRHLNHPDHPVVSNVVSVVRGPNVVSLVSQCVVLVVDDDPSSVVSNLVSLLSVLSVQVSCVSVVNDDDDDPQSNCCSVPVDGDDDDDCVVVLVVLLVVLVVVVFDRPDPVSSVVSVVVVQVVFWDQPVCLQVLLLVLLVVVVVVCVVPPVVPDDPVCVPPDRRPEGEAEDEPDPDQKDKHFHQPDADPVRHTDGSIYIYGYNPDTGGSVRSSVVSVVRD

Sequence (277 aa):
MSFRYEELLGNAVLGMDTLWGGDVMNPSGTGRFIADCWFSDEPLPPAYTHPAAARLRETGGVSAEKPDREAIERYLDAVDLPGAIAGLASAAKQMTGLRAQYVSNLAECFQVMWDLAMEILGQREPVPYERCVMASTGAPPSPSAPDQKREQVAELLSKAGYGTRTPDDLLRSVDEWRAARRVPMASVRSLGDAYIARYDRLAERNLLPYLPEELHRVPRANIEFLPIQGAWFSGSMNYLGRKRKPDGAPEYEATYEINASLEISVPEFEQLISHEV

Secondary structure (DSSP, 8-state):
--HHHHHHHHHHHHHHHHHTT--TT-SSGGG-SS-----SSSPPPHHHHSHHHHHHHHTTGGGSSS--HHHHHHHHHH--HHHHHHHHHHHHTT--HHHHHHHHHHHHHHHHHHHHHHHHTTSSPPPPHHHHHHHHHSS-------HHHHHHHHHHHHHTT---SSHHHHHHHHHHHHHTTBPPGGGHHHHHHHHHHHHHHHHHHHTGGGS-GGGGGS--S-EEEEEESS-SSSEEEEE----B-TTSPBP--EEEEEETT---BHHHHHHHHHHH-

pLDDT: mean 91.96, std 6.71, range [52.69, 98.38]